Protein AF-A0A3C0YRA6-F1 (afdb_monomer_lite)

pLDDT: mean 81.74, std 11.4, range [48.12, 94.0]

Secondary structure (DSSP, 8-state):
-HHHHHHHHHHHHHHHSS--GGGS-HHHHHHHHHHHHHHHHHHHHHHHHHHHHHHH-GGGGGGGHHHHHHHHHHHHTHHHHHTSPP---HHHHHHHHHHHHHHHHIIIII--HHHHHHTHHHHHHHHHHHHHHHHHHHHHHHHHHHGGGGSPPPHHHHHHHHHHHHHHHHHHHHHHHTTSTTEEEEEETTEEEEEETTEEEEEEEEHHHH--THHHHHHHHHHHHHHHHHS---HHHHHHHHHHHHHHHHHHHHHHHHHHHHHHHH-

Foldseek 3Di:
DVVVVVVVVVVVVVLVVPQDPVVDDPVLVVLLVVLVVVLCVLLVVLVCVLVVCLVPPVLQVCLVVQLVLLVVLLVVCSSVVVPDDFDFDVVLVVQLVVLSVVLVCCVPPVVPSQVNNVSSLSNVLSSQCRSGNPSSCVSNVLSSVSSVLSRDDDPVVLCVVVQVLLLVLQVLLQVVQVVDPQWHWDRDRNWIFIGGNNRTDPPTRRCVVQPSLSSQLSSLLSVLSSVLPVDDDPPVVSVVSNVVSNVVSSVVRSVSSNVVVVVVVVD

Radius of gyration: 24.41 Å; chains: 1; bounding box: 49×55×73 Å

Sequence (267 aa):
MQEVENKYVETKSLSEQGLSWGMVSIHTYIKIAVIAAAVFLVFQREIYIVVSKWINDSSWSHGFIIPLFSLYFINQKKREILTTEFKASYLGFAALVFCIVAYSLTLFVYRFGYFQNVMIIPAIGAMVLFLGGWKLVKYAWLPVVYLIFSIPLPAKFYNDLTIPLRAHDAQIAAFLLNMVKGLEANASGVVIDIVYNGVKLEPGLDVAEACSGMRLLMAFLALGVAMAYLHYRPWWQRLILLGSTIPIAILCNVIRVVVTAFIYVLW

Structure (mmCIF, N/CA/C/O backbone):
data_AF-A0A3C0YRA6-F1
#
_entry.id   AF-A0A3C0YRA6-F1
#
loop_
_atom_site.group_PDB
_atom_site.id
_atom_site.type_symbol
_atom_site.label_atom_id
_atom_site.label_alt_id
_atom_site.label_comp_id
_atom_site.label_asym_id
_atom_site.label_entity_id
_atom_site.label_seq_id
_atom_site.pdbx_PDB_ins_code
_atom_site.Cartn_x
_atom_site.Cartn_y
_atom_site.Cartn_z
_atom_site.occupancy
_atom_site.B_iso_or_equiv
_atom_site.auth_seq_id
_atom_site.auth_comp_id
_atom_site.auth_asym_id
_atom_site.auth_atom_id
_atom_site.pdbx_PDB_model_num
ATOM 1 N N . MET A 1 1 ? 16.593 -32.860 32.338 1.00 55.84 1 MET A N 1
ATOM 2 C CA . MET A 1 1 ? 16.632 -31.745 31.360 1.00 55.84 1 MET A CA 1
ATOM 3 C C . MET A 1 1 ? 15.594 -31.961 30.254 1.00 55.84 1 MET A C 1
ATOM 5 O O . MET A 1 1 ? 14.733 -31.107 30.114 1.00 55.84 1 MET A O 1
ATOM 9 N N . GLN A 1 2 ? 15.558 -33.135 29.604 1.00 54.94 2 GLN A N 1
ATOM 10 C CA . GLN A 1 2 ? 14.499 -33.523 28.649 1.00 54.94 2 GLN A CA 1
ATOM 11 C C . GLN A 1 2 ? 13.066 -33.503 29.216 1.00 54.94 2 GLN A C 1
ATOM 13 O O . GLN A 1 2 ? 12.158 -33.077 28.519 1.00 54.94 2 GLN A O 1
ATOM 18 N N . GLU A 1 3 ? 12.840 -33.890 30.478 1.00 49.31 3 GLU A N 1
ATOM 19 C CA . GLU A 1 3 ? 11.496 -33.812 31.090 1.00 49.31 3 GLU A CA 1
ATOM 20 C C . GLU A 1 3 ? 10.992 -32.377 31.281 1.00 49.31 3 GLU A C 1
ATOM 22 O O . GLU A 1 3 ? 9.799 -32.123 31.156 1.00 49.31 3 GLU A O 1
ATOM 27 N N . VAL A 1 4 ? 11.888 -31.425 31.562 1.00 57.59 4 VAL A N 1
ATOM 28 C CA . VAL A 1 4 ? 11.521 -30.009 31.710 1.00 57.59 4 VAL A CA 1
ATOM 29 C C . VAL A 1 4 ? 11.187 -29.432 30.338 1.00 57.59 4 VAL A C 1
ATOM 31 O O . VAL A 1 4 ? 10.169 -28.770 30.183 1.00 57.59 4 VAL A O 1
ATOM 34 N N . GLU A 1 5 ? 11.988 -29.753 29.325 1.00 57.78 5 GLU A N 1
ATOM 35 C CA . GLU A 1 5 ? 11.755 -29.332 27.945 1.00 57.78 5 GLU A CA 1
ATOM 36 C C . GLU A 1 5 ? 10.457 -29.922 27.369 1.00 57.78 5 GLU A C 1
ATOM 38 O O . GLU A 1 5 ? 9.659 -29.177 26.804 1.00 57.78 5 GLU A O 1
ATOM 43 N N . ASN A 1 6 ? 10.159 -31.201 27.633 1.00 51.81 6 ASN A N 1
ATOM 44 C CA . ASN A 1 6 ? 8.874 -31.810 27.276 1.00 51.81 6 ASN A CA 1
ATOM 45 C C . ASN A 1 6 ? 7.701 -31.119 27.974 1.00 51.81 6 ASN A C 1
ATOM 47 O O . ASN A 1 6 ? 6.722 -30.793 27.315 1.00 51.81 6 ASN A O 1
ATOM 51 N N . LYS A 1 7 ? 7.810 -30.805 29.272 1.00 50.31 7 LYS A N 1
ATOM 52 C CA . LYS A 1 7 ? 6.739 -30.116 30.009 1.00 50.31 7 LYS A CA 1
ATOM 53 C C . LYS A 1 7 ? 6.486 -28.701 29.479 1.00 50.31 7 LYS A C 1
ATOM 55 O O . LYS A 1 7 ? 5.334 -28.275 29.426 1.00 50.31 7 LYS A O 1
ATOM 60 N N . TYR A 1 8 ? 7.540 -27.989 29.065 1.00 52.06 8 TYR A N 1
ATOM 61 C CA . TYR A 1 8 ? 7.457 -26.667 28.428 1.00 52.06 8 TYR A CA 1
ATOM 62 C C . TYR A 1 8 ? 6.849 -26.730 27.018 1.00 52.06 8 TYR A C 1
ATOM 64 O O . TYR A 1 8 ? 6.024 -25.884 26.669 1.00 52.06 8 TYR A O 1
ATOM 72 N N . VAL A 1 9 ? 7.222 -27.723 26.206 1.00 56.38 9 VAL A N 1
ATOM 73 C CA . VAL A 1 9 ? 6.639 -27.951 24.871 1.00 56.38 9 VAL A CA 1
ATOM 74 C C . VAL A 1 9 ? 5.168 -28.373 24.986 1.00 56.38 9 VAL A C 1
ATOM 76 O O . VAL A 1 9 ? 4.323 -27.861 24.253 1.00 56.38 9 VAL A O 1
ATOM 79 N N . GLU A 1 10 ? 4.834 -29.210 25.966 1.00 48.25 10 GLU A N 1
ATOM 80 C CA . GLU A 1 10 ? 3.481 -29.702 26.231 1.00 48.25 10 GLU A CA 1
ATOM 81 C C . GLU A 1 10 ? 2.551 -28.586 26.744 1.00 48.25 10 GLU A C 1
ATOM 83 O O . GLU A 1 10 ? 1.474 -28.390 26.181 1.00 48.25 10 GLU A O 1
ATOM 88 N N . THR A 1 11 ? 2.989 -27.738 27.690 1.00 52.69 11 THR A N 1
ATOM 89 C CA . THR A 1 11 ? 2.209 -26.544 28.103 1.00 52.69 11 THR A CA 1
ATOM 90 C C . THR A 1 11 ? 2.042 -25.525 26.979 1.00 52.69 11 THR A C 1
ATOM 92 O O . THR A 1 11 ? 0.987 -24.896 26.869 1.00 52.69 11 THR A O 1
ATOM 95 N N . LYS A 1 12 ? 3.049 -25.360 26.115 1.00 52.44 12 LYS A N 1
ATOM 96 C CA . LYS A 1 12 ? 2.945 -24.476 24.950 1.00 52.44 12 LYS A CA 1
ATOM 97 C C . LYS A 1 12 ? 1.932 -25.019 23.937 1.00 52.44 12 LYS A C 1
ATOM 99 O O . LYS A 1 12 ? 1.076 -24.250 23.497 1.00 52.44 12 LYS A O 1
ATOM 104 N N . SER A 1 13 ? 1.954 -26.327 23.670 1.00 48.12 13 SER A N 1
ATOM 105 C CA . SER A 1 13 ? 1.021 -27.009 22.761 1.00 48.12 13 SER A CA 1
ATOM 106 C C . SER A 1 13 ? -0.434 -26.984 23.257 1.00 48.12 13 SER A C 1
ATOM 108 O O . SER A 1 13 ? -1.335 -26.664 22.483 1.00 48.12 13 SER A O 1
ATOM 110 N N . LEU A 1 14 ? -0.668 -27.183 24.560 1.00 49.22 14 LEU A N 1
ATOM 111 C CA . LEU A 1 14 ? -1.999 -27.103 25.176 1.00 49.22 14 LEU A CA 1
ATOM 112 C C . LEU A 1 14 ? -2.543 -25.659 25.217 1.00 49.22 14 LEU A C 1
ATOM 114 O O . LEU A 1 14 ? -3.750 -25.451 25.126 1.00 49.22 14 LEU A O 1
ATOM 118 N N . SER A 1 15 ? -1.669 -24.644 25.293 1.00 52.47 15 SER A N 1
ATOM 119 C CA . SER A 1 15 ? -2.071 -23.224 25.249 1.00 52.47 15 SER A CA 1
ATOM 120 C C . SER A 1 15 ? -2.389 -22.703 23.839 1.00 52.47 15 SER A C 1
ATOM 122 O O . SER A 1 15 ? -3.175 -21.766 23.692 1.00 52.47 15 SER A O 1
ATOM 124 N N . GLU A 1 16 ? -1.796 -23.295 22.798 1.00 53.19 16 GLU A N 1
ATOM 125 C CA . GLU A 1 16 ? -2.032 -22.909 21.399 1.00 53.19 16 GLU A CA 1
ATOM 126 C C . GLU A 1 16 ? -3.286 -23.572 20.809 1.00 53.19 16 GLU A C 1
ATOM 128 O O . GLU A 1 16 ? -3.948 -22.974 19.961 1.00 53.19 16 GLU A O 1
ATOM 133 N N . GLN A 1 17 ? -3.676 -24.750 21.307 1.00 52.47 17 GLN A N 1
ATOM 134 C CA . GLN A 1 17 ? -4.851 -25.490 20.826 1.00 52.47 17 GLN A CA 1
ATOM 135 C C . GLN A 1 17 ? -6.205 -24.905 21.277 1.00 52.47 17 GLN A C 1
ATOM 137 O O . GLN A 1 17 ? -7.227 -25.204 20.664 1.00 52.47 17 GLN A O 1
ATOM 142 N N . GLY A 1 18 ? -6.235 -24.034 22.294 1.00 60.16 18 GLY A N 1
ATOM 143 C CA . GLY A 1 18 ? -7.480 -23.450 22.817 1.00 60.16 18 GLY A CA 1
ATOM 144 C C . GLY A 1 18 ? -7.855 -22.077 22.251 1.00 60.16 18 GLY A C 1
ATOM 145 O O . GLY A 1 18 ? -9.025 -21.701 22.276 1.00 60.16 18 GLY A O 1
ATOM 146 N N . LEU A 1 19 ? -6.899 -21.300 21.726 1.00 69.38 19 LEU A N 1
ATOM 147 C CA . LEU A 1 19 ? -7.183 -19.934 21.288 1.00 69.38 19 LEU A CA 1
ATOM 148 C C . LEU A 1 19 ? -7.707 -19.908 19.851 1.00 69.38 19 LEU A C 1
ATOM 150 O O . LEU A 1 19 ? -6.931 -19.881 18.901 1.00 69.38 19 LEU A O 1
ATOM 154 N N . SER A 1 20 ? -9.027 -19.867 19.670 1.00 78.88 20 SER A N 1
ATOM 155 C CA . SER A 1 20 ? -9.683 -19.651 18.372 1.00 78.88 20 SER A CA 1
ATOM 156 C C . SER A 1 20 ? -10.347 -18.276 18.292 1.00 78.88 20 SER A C 1
ATOM 158 O O . SER A 1 20 ? -10.820 -17.756 19.299 1.00 78.88 20 SER A O 1
ATOM 160 N N . TRP A 1 21 ? -10.432 -17.697 17.085 1.00 80.56 21 TRP A N 1
ATOM 161 C CA . TRP A 1 21 ? -11.253 -16.498 16.863 1.00 80.56 21 TRP A CA 1
ATOM 162 C C . TRP A 1 21 ? -12.715 -16.756 17.261 1.00 80.56 21 TRP A C 1
ATOM 164 O O . TRP A 1 21 ? -13.367 -15.854 17.766 1.00 80.56 21 TRP A O 1
ATOM 174 N N . GLY A 1 22 ? -13.181 -18.010 17.182 1.00 75.44 22 GLY A N 1
ATOM 175 C CA . GLY A 1 22 ? -14.521 -18.415 17.620 1.00 75.44 22 GLY A CA 1
ATOM 176 C C . GLY A 1 22 ? -14.831 -18.220 19.112 1.00 75.44 22 GLY A C 1
ATOM 177 O O . GLY A 1 22 ? -15.984 -18.359 19.496 1.00 75.44 22 GLY A O 1
ATOM 178 N N . MET A 1 23 ? -13.849 -17.874 19.954 1.00 78.31 23 MET A N 1
ATOM 179 C CA . MET A 1 23 ? -14.100 -17.514 21.359 1.00 78.31 23 MET A CA 1
ATOM 180 C C . MET A 1 23 ? -14.563 -16.063 21.542 1.00 78.31 23 MET A C 1
ATOM 182 O O . MET A 1 23 ? -14.980 -15.674 22.631 1.00 78.31 23 MET A O 1
ATOM 186 N N . VAL A 1 24 ? -14.472 -15.238 20.496 1.00 82.56 24 VAL A N 1
ATOM 187 C CA . VAL A 1 24 ? -14.953 -13.857 20.540 1.00 82.56 24 VAL A CA 1
ATOM 188 C C . VAL A 1 24 ? -16.482 -13.856 20.605 1.00 82.56 24 VAL A C 1
ATOM 190 O O . VAL A 1 24 ? -17.153 -14.549 19.846 1.00 82.56 24 VAL A O 1
ATOM 193 N N . SER A 1 25 ? -17.046 -13.050 21.510 1.00 84.19 25 SER A N 1
ATOM 194 C CA . SER A 1 25 ? -18.499 -12.935 21.679 1.00 84.19 25 SER A CA 1
ATOM 195 C C . SER A 1 25 ? -19.204 -12.543 20.375 1.00 84.19 25 SER A C 1
ATOM 197 O O . SER A 1 25 ? -18.746 -11.652 19.651 1.00 84.19 25 SER A O 1
ATOM 199 N N . ILE A 1 26 ? -20.377 -13.135 20.128 1.00 88.31 26 ILE A N 1
ATOM 200 C CA . ILE A 1 26 ? -21.249 -12.816 18.986 1.00 88.31 26 ILE A CA 1
ATOM 201 C C . ILE A 1 26 ? -21.532 -11.307 18.885 1.00 88.31 26 ILE A C 1
ATOM 203 O O . ILE A 1 26 ? -21.530 -10.738 17.796 1.00 88.31 26 ILE A O 1
ATOM 207 N N . HIS A 1 27 ? -21.682 -10.617 20.021 1.00 87.00 27 HIS A N 1
ATOM 208 C CA . HIS A 1 27 ? -21.925 -9.175 20.054 1.00 87.00 27 HIS A CA 1
ATOM 209 C C . HIS A 1 27 ? -20.741 -8.370 19.516 1.00 87.00 27 HIS A C 1
ATOM 211 O O . HIS A 1 27 ? -20.935 -7.330 18.888 1.00 87.00 27 HIS A O 1
ATOM 217 N N . THR A 1 28 ? -19.513 -8.836 19.744 1.00 86.69 28 THR A N 1
ATOM 218 C CA . THR A 1 28 ? -18.307 -8.194 19.213 1.00 86.69 28 THR A CA 1
ATOM 219 C C . THR A 1 28 ? -18.239 -8.365 17.701 1.00 86.69 28 THR A C 1
ATOM 221 O O . THR A 1 28 ? -17.969 -7.392 17.003 1.00 86.69 28 THR A O 1
ATOM 224 N N . TYR A 1 29 ? -18.576 -9.548 17.180 1.00 88.19 29 TYR A N 1
ATOM 225 C CA . TYR A 1 29 ? -18.679 -9.769 15.736 1.00 88.19 29 TYR A CA 1
ATOM 226 C C . TYR A 1 29 ? -19.724 -8.873 15.078 1.00 88.19 29 TYR A C 1
ATOM 228 O O . TYR A 1 29 ? -19.425 -8.243 14.067 1.00 88.19 29 TYR A O 1
ATOM 236 N N . ILE A 1 30 ? -20.911 -8.751 15.678 1.00 91.00 30 ILE A N 1
ATOM 237 C CA . ILE A 1 30 ? -21.967 -7.862 15.176 1.00 91.00 30 ILE A CA 1
ATOM 238 C C . ILE A 1 30 ? -21.480 -6.408 15.165 1.00 91.00 30 ILE A C 1
ATOM 240 O O . ILE A 1 30 ? -21.630 -5.725 14.156 1.00 91.00 30 ILE A O 1
ATOM 244 N N . LYS A 1 31 ? -20.840 -5.932 16.244 1.00 89.38 31 LYS A N 1
ATOM 245 C CA . LYS A 1 31 ? -20.275 -4.571 16.298 1.00 89.38 31 LYS A CA 1
ATOM 246 C C . LYS A 1 31 ? -19.243 -4.338 15.196 1.00 89.38 31 LYS A C 1
ATOM 248 O O . LYS A 1 31 ? -19.325 -3.330 14.500 1.00 89.38 31 LYS A O 1
ATOM 253 N N . ILE A 1 32 ? -18.301 -5.268 15.020 1.00 90.94 32 ILE A N 1
ATOM 254 C CA . ILE A 1 32 ? -17.285 -5.193 13.962 1.00 90.94 32 ILE A CA 1
ATOM 255 C C . ILE A 1 32 ? -17.956 -5.154 12.588 1.00 90.94 32 ILE A C 1
ATOM 257 O O . ILE A 1 32 ? -17.626 -4.283 11.793 1.00 90.94 32 ILE A O 1
ATOM 261 N N . ALA A 1 33 ? -18.919 -6.041 12.326 1.00 92.62 33 ALA A N 1
ATOM 262 C CA . ALA A 1 33 ? -19.623 -6.112 11.051 1.00 92.62 33 ALA A CA 1
ATOM 263 C C . ALA A 1 33 ? -20.391 -4.820 10.742 1.00 92.62 33 ALA A C 1
ATOM 265 O O . ALA A 1 33 ? -20.290 -4.306 9.633 1.00 92.62 33 ALA A O 1
ATOM 266 N N . VAL A 1 34 ? -21.101 -4.253 11.723 1.00 93.56 34 VAL A N 1
ATOM 267 C CA . VAL A 1 34 ? -21.852 -2.998 11.557 1.00 93.56 34 VAL A CA 1
ATOM 268 C C . VAL A 1 34 ? -20.915 -1.827 11.266 1.00 93.56 34 VAL A C 1
ATOM 270 O O . VAL A 1 34 ? -21.166 -1.061 10.338 1.00 93.56 34 VAL A O 1
ATOM 273 N N . ILE A 1 35 ? -19.819 -1.687 12.018 1.00 91.19 35 ILE A N 1
ATOM 274 C CA . ILE A 1 35 ? -18.873 -0.581 11.810 1.00 91.19 35 ILE A CA 1
ATOM 275 C C . ILE A 1 35 ? -18.127 -0.756 10.484 1.00 91.19 35 ILE A C 1
ATOM 277 O O . ILE A 1 35 ? -17.989 0.207 9.733 1.00 91.19 35 ILE A O 1
ATOM 281 N N . ALA A 1 36 ? -17.694 -1.975 10.158 1.00 92.75 36 ALA A N 1
ATOM 282 C CA . ALA A 1 36 ? -17.049 -2.276 8.885 1.00 92.75 36 ALA A CA 1
ATOM 283 C C . ALA A 1 36 ? -17.990 -2.011 7.702 1.00 92.75 36 ALA A C 1
ATOM 285 O O . ALA A 1 36 ? -17.563 -1.411 6.721 1.00 92.75 36 ALA A O 1
ATOM 286 N N . ALA A 1 37 ? -19.271 -2.382 7.809 1.00 93.62 37 ALA A N 1
ATOM 287 C CA . ALA A 1 37 ? -20.281 -2.074 6.801 1.00 93.62 37 ALA A CA 1
ATOM 288 C C . ALA A 1 37 ? -20.498 -0.561 6.661 1.00 93.62 37 ALA A C 1
ATOM 290 O O . ALA A 1 37 ? -20.552 -0.057 5.544 1.00 93.62 37 ALA A O 1
ATOM 291 N N . ALA A 1 38 ? -20.556 0.186 7.768 1.00 91.81 38 ALA A N 1
ATOM 292 C CA . ALA A 1 38 ? -20.676 1.642 7.728 1.00 91.81 38 ALA A CA 1
ATOM 293 C C . ALA A 1 38 ? -19.470 2.300 7.032 1.00 91.81 38 ALA A C 1
ATOM 295 O O . ALA A 1 38 ? -19.651 3.137 6.149 1.00 91.81 38 ALA A O 1
ATOM 296 N N . VAL A 1 39 ? -18.244 1.885 7.372 1.00 91.44 39 VAL A N 1
ATOM 297 C CA . VAL A 1 39 ? -17.020 2.349 6.695 1.00 91.44 39 VAL A CA 1
ATOM 298 C C . VAL A 1 39 ? -17.055 1.967 5.213 1.00 91.44 39 VAL A C 1
ATOM 300 O O . VAL A 1 39 ? -16.800 2.813 4.361 1.00 91.44 39 VAL A O 1
ATOM 303 N N . PHE A 1 40 ? -17.433 0.731 4.883 1.00 92.88 40 PHE A N 1
ATOM 304 C CA . PHE A 1 40 ? -17.553 0.277 3.500 1.00 92.88 40 PHE A CA 1
ATOM 305 C C . PHE A 1 40 ? -18.544 1.131 2.703 1.00 92.88 40 PHE A C 1
ATOM 307 O O . PHE A 1 40 ? -18.208 1.570 1.612 1.00 92.88 40 PHE A O 1
ATOM 314 N N . LEU A 1 41 ? -19.722 1.440 3.250 1.00 93.06 41 LEU A N 1
ATOM 315 C CA . LEU A 1 41 ? -20.728 2.264 2.573 1.00 93.06 41 LEU A CA 1
ATOM 316 C C . LEU A 1 41 ? -20.243 3.696 2.308 1.00 93.06 41 LEU A C 1
ATOM 318 O O . LEU A 1 41 ? -20.530 4.246 1.244 1.00 93.06 41 LEU A O 1
ATOM 322 N N . VAL A 1 42 ? -19.488 4.291 3.238 1.00 90.75 42 VAL A N 1
ATOM 323 C CA . VAL A 1 42 ? -18.910 5.635 3.060 1.00 90.75 42 VAL A CA 1
ATOM 324 C C . VAL A 1 42 ? -17.817 5.632 1.987 1.00 90.75 42 VAL A C 1
ATOM 326 O O . VAL A 1 42 ? -17.773 6.528 1.142 1.00 90.75 42 VAL A O 1
ATOM 329 N N . PHE A 1 43 ? -16.952 4.617 1.996 1.00 91.00 43 PHE A N 1
ATOM 330 C CA . PHE A 1 43 ? -15.782 4.530 1.120 1.00 91.00 43 PHE A CA 1
ATOM 331 C C . PHE A 1 43 ? -15.985 3.635 -0.113 1.00 91.00 43 PHE A C 1
ATOM 333 O O . PHE A 1 43 ? -15.027 3.384 -0.841 1.00 91.00 43 PHE A O 1
ATOM 340 N N . GLN A 1 44 ? -17.210 3.181 -0.400 1.00 92.38 44 GLN A N 1
ATOM 341 C CA . GLN A 1 44 ? -17.503 2.219 -1.476 1.00 92.38 44 GLN A CA 1
ATOM 342 C C . GLN A 1 44 ? -16.977 2.675 -2.841 1.00 92.38 44 GLN A C 1
ATOM 344 O O . GLN A 1 44 ? -16.457 1.873 -3.613 1.00 92.38 44 GLN A O 1
ATOM 349 N N . ARG A 1 45 ? -17.063 3.982 -3.118 1.00 89.94 45 ARG A N 1
ATOM 350 C CA . ARG A 1 45 ? -16.582 4.594 -4.358 1.00 89.94 45 ARG A CA 1
ATOM 351 C C . ARG A 1 45 ? -15.068 4.474 -4.487 1.00 89.94 45 ARG A C 1
ATOM 353 O O . ARG A 1 45 ? -14.577 4.076 -5.536 1.00 89.94 45 ARG A O 1
ATOM 360 N N . GLU A 1 46 ? -14.341 4.795 -3.425 1.00 90.12 46 GLU A N 1
ATOM 361 C CA . GLU A 1 46 ? -12.879 4.742 -3.413 1.00 90.12 46 GLU A CA 1
ATOM 362 C C . GLU A 1 46 ? -12.392 3.290 -3.451 1.00 90.12 46 GLU A C 1
ATOM 364 O O . GLU A 1 46 ? -11.498 2.962 -4.225 1.00 90.12 46 GLU A O 1
ATOM 369 N N . ILE A 1 47 ? -13.051 2.385 -2.719 1.00 91.56 47 ILE A N 1
ATOM 370 C CA . ILE A 1 47 ? -12.787 0.942 -2.806 1.00 91.56 47 ILE A CA 1
ATOM 371 C C . ILE A 1 47 ? -12.990 0.455 -4.246 1.00 91.56 47 ILE A C 1
ATOM 373 O O . ILE A 1 47 ? -12.124 -0.235 -4.776 1.00 91.56 47 ILE A O 1
ATOM 377 N N . TYR A 1 48 ? -14.081 0.851 -4.908 1.00 92.31 48 TYR A N 1
ATOM 378 C CA . TYR A 1 48 ? -14.322 0.507 -6.309 1.00 92.31 48 TYR A CA 1
ATOM 379 C C . TYR A 1 48 ? -13.232 1.055 -7.239 1.00 92.31 48 TYR A C 1
ATOM 381 O O . TYR A 1 48 ? -12.756 0.327 -8.103 1.00 92.31 48 TYR A O 1
ATOM 389 N N . ILE A 1 49 ? -12.790 2.304 -7.056 1.00 90.00 49 ILE A N 1
ATOM 390 C CA . ILE A 1 49 ? -11.709 2.905 -7.857 1.00 90.00 49 ILE A CA 1
ATOM 391 C C . ILE A 1 49 ? -10.396 2.137 -7.667 1.00 90.00 49 ILE A C 1
ATOM 393 O O . ILE A 1 49 ? -9.715 1.821 -8.645 1.00 90.00 49 ILE A O 1
ATOM 397 N N . VAL A 1 50 ? -10.043 1.826 -6.420 1.00 90.94 50 VAL A N 1
ATOM 398 C CA . VAL A 1 50 ? -8.819 1.096 -6.076 1.00 90.94 50 VAL A CA 1
ATOM 399 C C . VAL A 1 50 ? -8.859 -0.326 -6.645 1.00 90.94 50 VAL A C 1
ATOM 401 O O . VAL A 1 50 ? -7.931 -0.724 -7.346 1.00 90.94 50 VAL A O 1
ATOM 404 N N . VAL A 1 51 ? -9.953 -1.061 -6.435 1.00 92.12 51 VAL A N 1
ATOM 405 C CA . VAL A 1 51 ? -10.125 -2.430 -6.952 1.00 92.12 51 VAL A CA 1
ATOM 406 C C . VAL A 1 51 ? -10.182 -2.446 -8.479 1.00 92.12 51 VAL A C 1
ATOM 408 O O . VAL A 1 51 ? -9.539 -3.283 -9.105 1.00 92.12 51 VAL A O 1
ATOM 411 N N . SER A 1 52 ? -10.884 -1.496 -9.100 1.00 90.88 52 SER A N 1
ATOM 412 C CA . SER A 1 52 ? -10.921 -1.352 -10.558 1.00 90.88 52 SER A CA 1
ATOM 413 C C . SER A 1 52 ? -9.521 -1.135 -11.130 1.00 90.88 52 SER A C 1
ATOM 415 O O . SER A 1 52 ? -9.174 -1.737 -12.143 1.00 90.88 52 SER A O 1
ATOM 417 N N . LYS A 1 53 ? -8.667 -0.356 -10.453 1.00 88.25 53 LYS A N 1
ATOM 418 C CA . LYS A 1 53 ? -7.258 -0.229 -10.841 1.00 88.25 53 LYS A CA 1
ATOM 419 C C . LYS A 1 53 ? -6.484 -1.532 -10.683 1.00 88.25 53 LYS A C 1
ATOM 421 O O . LYS A 1 53 ? -5.691 -1.845 -11.557 1.00 88.25 53 LYS A O 1
ATOM 426 N N . TRP A 1 54 ? -6.713 -2.309 -9.628 1.00 89.88 54 TRP A N 1
ATOM 427 C CA . TRP A 1 54 ? -6.037 -3.603 -9.470 1.00 89.88 54 TRP A CA 1
ATOM 428 C C . TRP A 1 54 ? -6.398 -4.608 -10.573 1.00 89.88 54 TRP A C 1
ATOM 430 O O . TRP A 1 54 ? -5.565 -5.444 -10.928 1.00 89.88 54 TRP A O 1
ATOM 440 N N . ILE A 1 55 ? -7.627 -4.530 -11.097 1.00 89.75 55 ILE A N 1
ATOM 441 C CA . ILE A 1 55 ? -8.135 -5.398 -12.169 1.00 89.75 55 ILE A CA 1
ATOM 442 C C . ILE A 1 55 ? -7.641 -4.930 -13.539 1.00 89.75 55 ILE A C 1
ATOM 444 O O . ILE A 1 55 ? -7.156 -5.738 -14.324 1.00 89.75 55 ILE A O 1
ATOM 448 N N . ASN A 1 56 ? -7.780 -3.636 -13.831 1.00 86.81 56 ASN A N 1
ATOM 449 C CA . ASN A 1 56 ? -7.563 -3.101 -15.175 1.00 86.81 56 ASN A CA 1
ATOM 450 C C . ASN A 1 56 ? -6.112 -2.669 -15.432 1.00 86.81 56 ASN A C 1
ATOM 452 O O . ASN A 1 56 ? -5.680 -2.649 -16.580 1.00 86.81 56 ASN A O 1
ATOM 456 N N . ASP A 1 57 ? -5.354 -2.320 -14.389 1.00 82.25 57 ASP A N 1
ATOM 457 C CA . ASP A 1 57 ? -3.951 -1.928 -14.505 1.00 82.25 57 ASP A CA 1
ATOM 458 C C . ASP A 1 57 ? -3.052 -3.013 -13.916 1.00 82.25 57 ASP A C 1
ATOM 460 O O . ASP A 1 57 ? -2.948 -3.213 -12.700 1.00 82.25 57 ASP A O 1
ATOM 464 N N . SER A 1 58 ? -2.342 -3.686 -14.815 1.00 77.31 58 SER A N 1
ATOM 465 C CA . SER A 1 58 ? -1.412 -4.747 -14.461 1.00 77.31 58 SER A CA 1
ATOM 466 C C . SER A 1 58 ? -0.317 -4.265 -13.488 1.00 77.31 58 SER A C 1
ATOM 468 O O . SER A 1 58 ? 0.176 -5.038 -12.668 1.00 77.31 58 SER A O 1
ATOM 470 N N . SER A 1 59 ? 0.047 -2.978 -13.492 1.00 76.62 59 SER A N 1
ATOM 471 C CA . SER A 1 59 ? 1.042 -2.391 -12.578 1.00 76.62 59 SER A CA 1
ATOM 472 C C . SER A 1 59 ? 0.623 -2.496 -11.105 1.00 76.62 59 SER A C 1
ATOM 474 O O . SER A 1 59 ? 1.476 -2.617 -10.221 1.00 76.62 59 SER A O 1
ATOM 476 N N . TRP A 1 60 ? -0.687 -2.507 -10.836 1.00 81.12 60 TRP A N 1
ATOM 477 C CA . TRP A 1 60 ? -1.271 -2.462 -9.491 1.00 81.12 60 TRP A CA 1
ATOM 478 C C . TRP A 1 60 ? -1.910 -3.777 -9.033 1.00 81.12 60 TRP A C 1
ATOM 480 O O . TRP A 1 60 ? -2.435 -3.836 -7.924 1.00 81.12 60 TRP A O 1
ATOM 490 N N . SER A 1 61 ? -1.813 -4.862 -9.807 1.00 84.81 61 SER A N 1
ATOM 491 C CA . SER A 1 61 ? -2.4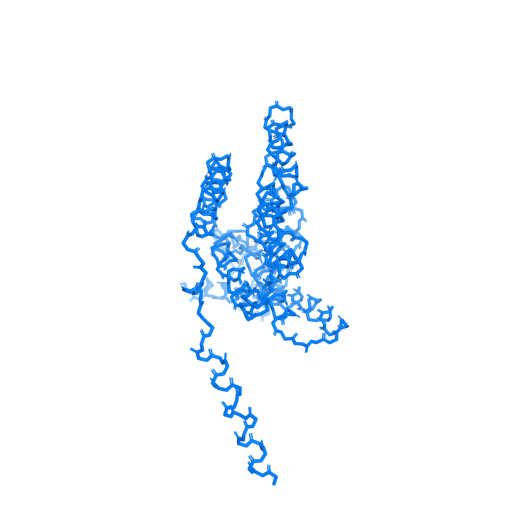38 -6.151 -9.455 1.00 84.81 61 SER A CA 1
ATOM 492 C C . SER A 1 61 ? -1.940 -6.759 -8.134 1.00 84.81 61 SER A C 1
ATOM 494 O O . SER A 1 61 ? -2.657 -7.521 -7.492 1.00 84.81 61 SER A O 1
ATOM 496 N N . HIS A 1 62 ? -0.738 -6.389 -7.675 1.00 84.88 62 HIS A N 1
ATOM 497 C CA . HIS A 1 62 ? -0.219 -6.785 -6.359 1.00 84.88 62 HIS A CA 1
ATOM 498 C C . HIS A 1 62 ? -1.069 -6.250 -5.189 1.00 84.88 62 HIS A C 1
ATOM 500 O O . HIS A 1 62 ? -1.018 -6.806 -4.091 1.00 84.88 62 HIS A O 1
ATOM 506 N N . GLY A 1 63 ? -1.881 -5.211 -5.419 1.00 88.50 63 GLY A N 1
ATOM 507 C CA . GLY A 1 63 ? -2.757 -4.605 -4.421 1.00 88.50 63 GLY A CA 1
ATOM 508 C C . GLY A 1 63 ? -3.749 -5.584 -3.789 1.00 88.50 63 GLY A C 1
ATOM 509 O O . GLY A 1 63 ? -4.028 -5.450 -2.604 1.00 88.50 63 GLY A O 1
ATOM 510 N N . PHE A 1 64 ? -4.182 -6.633 -4.505 1.00 90.25 64 PHE A N 1
ATOM 511 C CA . PHE A 1 64 ? -5.060 -7.681 -3.958 1.00 90.25 64 PHE A CA 1
ATOM 512 C C . PHE A 1 64 ? -4.432 -8.474 -2.806 1.00 90.25 64 PHE A C 1
ATOM 514 O O . PHE A 1 64 ? -5.125 -8.924 -1.894 1.00 90.25 64 PHE A O 1
ATOM 521 N N . ILE A 1 65 ? -3.113 -8.651 -2.843 1.00 90.38 65 ILE A N 1
ATOM 522 C CA . ILE A 1 65 ? -2.374 -9.470 -1.881 1.00 90.38 65 ILE A CA 1
ATOM 523 C C . ILE A 1 65 ? -2.146 -8.702 -0.567 1.00 90.38 65 ILE A C 1
ATOM 525 O O . ILE A 1 65 ? -2.102 -9.297 0.510 1.00 90.38 65 ILE A O 1
ATOM 529 N N . ILE A 1 66 ? -2.063 -7.371 -0.621 1.00 92.88 66 ILE A N 1
ATOM 530 C CA . ILE A 1 66 ? -1.726 -6.521 0.529 1.00 92.88 66 ILE A CA 1
ATOM 531 C C . ILE A 1 66 ? -2.769 -6.597 1.668 1.00 92.88 66 ILE A C 1
ATOM 533 O O . ILE A 1 66 ? -2.359 -6.822 2.813 1.00 92.88 66 ILE A O 1
ATOM 537 N N . PRO A 1 67 ? -4.095 -6.487 1.428 1.00 92.25 67 PRO A N 1
ATOM 538 C CA . PRO A 1 67 ? -5.102 -6.695 2.471 1.00 92.25 67 PRO A CA 1
ATOM 539 C C . PRO A 1 67 ? -5.051 -8.092 3.096 1.00 92.25 67 PRO A C 1
ATOM 541 O O . PRO A 1 67 ? -5.245 -8.227 4.304 1.00 92.25 67 PRO A O 1
ATOM 544 N N . LEU A 1 68 ? -4.735 -9.127 2.309 1.00 92.81 68 LEU A N 1
ATOM 545 C CA . LEU A 1 68 ? -4.600 -10.497 2.813 1.00 92.81 68 LEU A CA 1
ATOM 546 C C . LEU A 1 68 ? -3.414 -10.619 3.778 1.00 92.81 68 LEU A C 1
ATOM 548 O O . LEU A 1 68 ? -3.559 -11.191 4.859 1.00 92.81 68 LEU A O 1
ATOM 552 N N . PHE A 1 69 ? -2.269 -10.016 3.446 1.00 92.06 69 PHE A N 1
ATOM 553 C CA . PHE A 1 69 ? -1.128 -9.939 4.364 1.00 92.06 69 PHE A CA 1
ATOM 554 C C . PHE A 1 69 ? -1.433 -9.111 5.615 1.00 92.06 69 PHE A C 1
ATOM 556 O O . PHE A 1 69 ? -1.027 -9.495 6.709 1.00 92.06 69 PHE A O 1
ATOM 563 N N . SER A 1 70 ? -2.185 -8.015 5.487 1.00 93.62 70 SER A N 1
ATOM 564 C CA . SER A 1 70 ? -2.630 -7.218 6.637 1.00 93.62 70 SER A CA 1
ATOM 565 C C . SER A 1 70 ? -3.473 -8.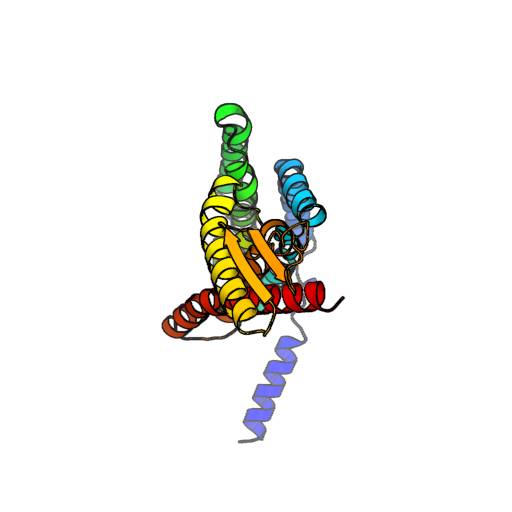057 7.610 1.00 93.62 70 SER A C 1
ATOM 567 O O . SER A 1 70 ? -3.188 -8.099 8.810 1.00 93.62 70 SER A O 1
ATOM 569 N N . LEU A 1 71 ? -4.441 -8.823 7.094 1.00 92.56 71 LEU A N 1
ATOM 570 C CA . LEU A 1 71 ? -5.232 -9.765 7.895 1.00 92.56 71 LEU A CA 1
ATOM 571 C C . LEU A 1 71 ? -4.361 -10.865 8.514 1.00 92.56 71 LEU A C 1
ATOM 573 O O . LEU A 1 71 ? -4.525 -11.198 9.689 1.00 92.56 71 LEU A O 1
ATOM 577 N N . TYR A 1 72 ? -3.397 -11.393 7.758 1.00 92.44 72 TYR A N 1
ATOM 578 C CA . TYR A 1 72 ? -2.438 -12.372 8.263 1.00 92.44 72 TYR A CA 1
ATOM 579 C C . TYR A 1 72 ? -1.591 -11.816 9.419 1.00 92.44 72 TYR A C 1
ATOM 581 O O . TYR A 1 72 ? -1.404 -12.503 10.423 1.00 92.44 72 TYR A O 1
ATOM 589 N N . PHE A 1 73 ? -1.134 -10.563 9.343 1.00 91.19 73 PHE A N 1
ATOM 590 C CA . PHE A 1 73 ? -0.388 -9.920 10.430 1.00 91.19 73 PHE A CA 1
ATOM 591 C C . PHE A 1 73 ? -1.228 -9.755 11.697 1.00 91.19 73 PHE A C 1
ATOM 593 O O . PHE A 1 73 ? -0.730 -10.006 12.795 1.00 91.19 73 PHE A O 1
ATOM 600 N N . ILE A 1 74 ? -2.509 -9.399 11.558 1.00 91.38 74 ILE A N 1
ATOM 601 C CA . ILE A 1 74 ? -3.445 -9.364 12.691 1.00 91.38 74 ILE A CA 1
ATOM 602 C C . ILE A 1 74 ? -3.616 -10.771 13.279 1.00 91.38 74 ILE A C 1
ATOM 604 O O . ILE A 1 74 ? -3.576 -10.938 14.498 1.00 91.38 74 ILE A O 1
ATOM 608 N N . ASN A 1 75 ? -3.740 -11.795 12.431 1.00 90.62 75 ASN A N 1
ATOM 609 C CA . ASN A 1 75 ? -3.843 -13.188 12.866 1.00 90.62 75 ASN A CA 1
ATOM 610 C C . ASN A 1 75 ? -2.579 -13.683 13.589 1.00 90.62 75 ASN A C 1
ATOM 612 O O . ASN A 1 75 ? -2.679 -14.464 14.530 1.00 90.62 75 ASN A O 1
ATOM 616 N N . GLN A 1 76 ? -1.396 -13.188 13.224 1.00 88.06 76 GLN A N 1
ATOM 617 C CA . GLN A 1 76 ? -0.145 -13.500 13.925 1.00 88.06 76 GLN A CA 1
ATOM 618 C C . GLN A 1 76 ? -0.132 -12.963 15.366 1.00 88.06 76 GLN A C 1
ATOM 620 O O . GLN A 1 76 ? 0.472 -13.567 16.247 1.00 88.06 76 GLN A O 1
ATOM 625 N N . LYS A 1 77 ? -0.852 -11.862 15.620 1.00 87.31 77 LYS A N 1
ATOM 626 C CA . LYS A 1 77 ? -1.048 -11.256 16.949 1.00 87.31 77 LYS A CA 1
ATOM 627 C C . LYS A 1 77 ? -2.316 -11.712 17.661 1.00 87.31 77 LYS A C 1
ATOM 629 O O . LYS A 1 77 ? -2.708 -11.134 18.674 1.00 87.31 77 LYS A O 1
ATOM 634 N N . LYS A 1 78 ? -2.961 -12.767 17.159 1.00 87.25 78 LYS A N 1
ATOM 635 C CA . LYS A 1 78 ? -4.206 -13.313 17.708 1.00 87.25 78 LYS A CA 1
ATOM 636 C C . LYS A 1 78 ? -4.096 -13.647 19.192 1.00 87.25 78 LYS A C 1
ATOM 638 O O . LYS A 1 78 ? -5.039 -13.375 19.925 1.00 87.25 78 LYS A O 1
ATOM 643 N N . ARG A 1 79 ? -2.974 -14.220 19.642 1.00 83.69 79 ARG A N 1
ATOM 644 C CA . ARG A 1 79 ? -2.799 -14.588 21.053 1.00 83.69 79 ARG A CA 1
ATOM 645 C C . ARG A 1 79 ? -2.871 -13.358 21.943 1.00 83.69 79 ARG A C 1
ATOM 647 O O . ARG A 1 79 ? -3.706 -13.306 22.835 1.00 83.69 79 ARG A O 1
ATOM 654 N N . GLU A 1 80 ? -2.045 -12.361 21.654 1.00 86.25 80 GLU A N 1
ATOM 655 C CA . GLU A 1 80 ? -1.991 -11.118 22.417 1.00 86.25 80 GLU A CA 1
ATOM 656 C C . GLU A 1 80 ? -3.317 -10.353 22.356 1.00 86.25 80 GLU A C 1
ATOM 658 O O . GLU A 1 80 ? -3.721 -9.744 23.347 1.00 86.25 80 GLU A O 1
ATOM 663 N N . ILE A 1 81 ? -4.010 -10.407 21.214 1.00 87.06 81 ILE A N 1
ATOM 664 C CA . ILE A 1 81 ? -5.318 -9.776 21.032 1.00 87.06 81 ILE A CA 1
ATOM 665 C C . ILE A 1 81 ? -6.373 -10.477 21.894 1.00 87.06 81 ILE A C 1
ATOM 667 O O . ILE A 1 81 ? -7.020 -9.826 22.705 1.00 87.06 81 ILE A O 1
ATOM 671 N N . LEU A 1 82 ? -6.527 -11.796 21.785 1.00 85.19 82 LEU A N 1
ATOM 672 C CA . LEU A 1 82 ? -7.579 -12.532 22.495 1.00 85.19 82 LEU A CA 1
ATOM 673 C C . LEU A 1 82 ? -7.377 -12.577 24.018 1.00 85.19 82 LEU A C 1
ATOM 675 O O . LEU A 1 82 ? -8.356 -12.703 24.746 1.00 85.19 82 LEU A O 1
ATOM 679 N N . THR A 1 83 ? -6.141 -12.452 24.517 1.00 83.12 83 THR A N 1
ATOM 680 C CA . THR A 1 83 ? -5.865 -12.402 25.966 1.00 83.12 83 THR A CA 1
ATOM 681 C C . THR A 1 83 ? -5.967 -11.001 26.567 1.00 83.12 83 THR A C 1
ATOM 683 O O . THR A 1 83 ? -5.857 -10.848 27.781 1.00 83.12 83 THR A O 1
ATOM 686 N N . THR A 1 84 ? -6.108 -9.958 25.744 1.00 83.31 84 THR A N 1
ATOM 687 C CA . THR A 1 84 ? -6.160 -8.573 26.221 1.00 83.31 84 THR A CA 1
ATOM 688 C C . THR A 1 84 ? -7.604 -8.110 26.353 1.00 83.31 84 THR A C 1
ATOM 690 O O . THR A 1 84 ? -8.371 -8.141 25.396 1.00 83.31 84 THR A O 1
ATOM 693 N N . GLU A 1 85 ? -7.960 -7.567 27.516 1.00 80.94 85 GLU A N 1
ATOM 694 C CA . GLU A 1 85 ? -9.220 -6.843 27.652 1.00 80.94 85 GLU A CA 1
ATOM 695 C C . GLU A 1 85 ? -9.168 -5.510 26.902 1.00 80.94 85 GLU A C 1
ATOM 697 O O . GLU A 1 85 ? -8.365 -4.609 27.203 1.00 80.94 85 GLU A O 1
ATOM 702 N N . PHE A 1 86 ? -10.066 -5.384 25.932 1.00 83.00 86 PHE A N 1
ATOM 703 C CA . PHE A 1 86 ? -10.236 -4.188 25.131 1.00 83.00 86 PHE A CA 1
ATOM 704 C C . PHE A 1 86 ? -11.399 -3.345 25.641 1.00 83.00 86 PHE A C 1
ATOM 706 O O . PHE A 1 86 ? -12.481 -3.850 25.931 1.00 83.00 86 PHE A O 1
ATOM 713 N N . LYS A 1 87 ? -11.173 -2.032 25.717 1.00 82.75 87 LYS A N 1
ATOM 714 C CA . LYS A 1 87 ? -12.209 -1.046 26.026 1.00 82.75 87 LYS A CA 1
ATOM 715 C C . LYS A 1 87 ? -12.376 -0.132 24.824 1.00 82.75 87 LYS A C 1
ATOM 717 O O . LYS A 1 87 ? -11.383 0.373 24.295 1.00 82.75 87 LYS A O 1
ATOM 722 N N . ALA A 1 88 ? -13.625 0.069 24.415 1.00 84.50 88 ALA A N 1
ATOM 723 C CA . ALA A 1 88 ? -13.951 1.007 23.354 1.00 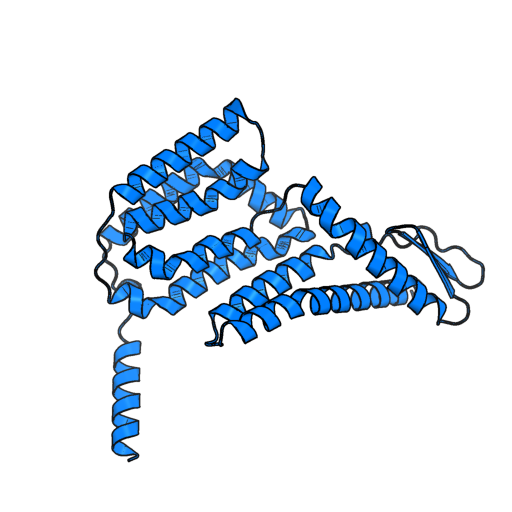84.50 88 ALA A CA 1
ATOM 724 C C . ALA A 1 88 ? -13.493 2.417 23.746 1.00 84.50 88 ALA A C 1
ATOM 726 O O . ALA A 1 88 ? -13.598 2.816 24.909 1.00 84.50 88 ALA A O 1
ATOM 727 N N . SER A 1 89 ? -12.973 3.167 22.777 1.00 89.00 89 SER A N 1
ATOM 728 C CA . SER A 1 89 ? -12.512 4.535 23.003 1.00 89.00 89 SER A CA 1
ATOM 729 C C . SER A 1 89 ? -13.401 5.522 22.261 1.00 89.00 89 SER A C 1
ATOM 731 O O . SER A 1 89 ? -13.482 5.477 21.035 1.00 89.00 89 SER A O 1
ATOM 733 N N . TYR A 1 90 ? -14.008 6.466 22.986 1.00 90.4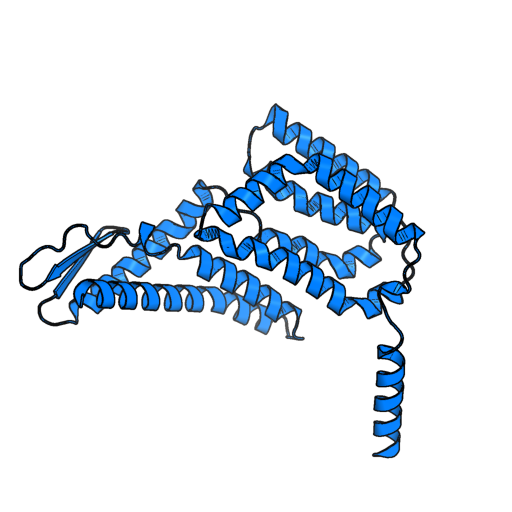4 90 TYR A N 1
ATOM 734 C CA . TYR A 1 90 ? -14.756 7.576 22.380 1.00 90.44 90 TYR A CA 1
ATOM 735 C C . TYR A 1 90 ? -13.881 8.435 21.453 1.00 90.44 90 TYR A C 1
ATOM 737 O O . TYR A 1 90 ? -14.384 8.991 20.480 1.00 90.44 90 TYR A O 1
ATOM 745 N N . LEU A 1 91 ? -12.562 8.470 21.684 1.00 91.31 91 LEU A N 1
ATOM 746 C CA . LEU A 1 91 ? -11.609 9.099 20.764 1.00 91.31 91 LEU A CA 1
ATOM 747 C C . LEU A 1 91 ? -11.594 8.412 19.395 1.00 91.31 91 LEU A C 1
ATOM 749 O O . LEU A 1 91 ? -11.454 9.090 18.385 1.00 91.31 91 LEU A O 1
ATOM 753 N N . GLY A 1 92 ? -11.778 7.090 19.344 1.00 89.25 92 GLY A N 1
ATOM 754 C CA . GLY A 1 92 ? -11.903 6.358 18.085 1.00 89.25 92 GLY A CA 1
ATOM 755 C C . GLY A 1 92 ? -13.151 6.759 17.305 1.00 89.25 92 GLY A C 1
ATOM 756 O O . GLY A 1 92 ? -13.078 6.948 16.095 1.00 89.25 92 GLY A O 1
ATOM 757 N N . PHE A 1 93 ? -14.272 6.978 17.998 1.00 90.50 93 PHE A N 1
ATOM 758 C CA . PHE A 1 93 ? -15.488 7.497 17.371 1.00 90.50 93 PHE A CA 1
ATOM 759 C C . PHE A 1 93 ? -15.283 8.917 16.830 1.00 90.50 93 PHE A C 1
ATOM 761 O O . PHE A 1 93 ? -15.573 9.173 15.664 1.00 90.50 93 PHE A O 1
ATOM 768 N N . ALA A 1 94 ? -14.717 9.821 17.637 1.00 92.94 94 ALA A N 1
ATOM 769 C CA . ALA A 1 94 ? -14.407 11.183 17.204 1.00 92.94 94 ALA A CA 1
ATOM 770 C C . ALA A 1 94 ? -13.446 11.201 16.000 1.00 92.94 94 ALA A C 1
ATOM 772 O O . ALA A 1 94 ? -13.671 11.938 15.042 1.00 92.94 94 ALA A O 1
ATOM 773 N N . ALA A 1 95 ? -12.419 10.344 16.006 1.00 92.94 95 ALA A N 1
ATOM 774 C CA . ALA A 1 95 ? -11.493 10.186 14.888 1.00 92.94 95 ALA A CA 1
ATOM 775 C C . ALA A 1 95 ? -12.187 9.651 13.625 1.00 92.94 95 ALA A C 1
ATOM 777 O O . ALA A 1 95 ? -11.881 10.101 12.522 1.00 92.94 95 ALA A O 1
ATOM 778 N N . LEU A 1 96 ? -13.139 8.725 13.768 1.00 92.19 96 LEU A N 1
ATOM 779 C CA . LEU A 1 96 ? -13.897 8.172 12.646 1.00 92.19 96 LEU A CA 1
ATOM 780 C C . LEU A 1 96 ? -14.823 9.229 12.031 1.00 92.19 96 LEU A C 1
ATOM 782 O O . LEU A 1 96 ? -14.817 9.406 10.815 1.00 92.19 96 LEU A O 1
ATOM 786 N N . VAL A 1 97 ? -15.536 9.999 12.860 1.00 92.75 97 VAL A N 1
ATOM 787 C CA . VAL A 1 97 ? -16.340 11.149 12.407 1.00 92.75 97 VAL A CA 1
ATOM 788 C C . VAL A 1 97 ? -15.457 12.181 11.707 1.00 92.75 97 VAL A C 1
ATOM 790 O O . VAL A 1 97 ? -15.795 12.637 10.616 1.00 92.75 97 VAL A O 1
ATOM 793 N N . PHE A 1 98 ? -14.292 12.499 12.275 1.00 93.56 98 PHE A N 1
ATOM 794 C CA . PHE A 1 98 ? -13.328 13.399 11.648 1.00 93.56 98 PHE A CA 1
ATOM 795 C C . PHE A 1 98 ? -12.877 12.894 10.270 1.00 93.56 98 PHE A C 1
ATOM 797 O O . PHE A 1 98 ? -12.855 13.675 9.323 1.00 93.56 98 PHE A O 1
ATOM 804 N N . CYS A 1 99 ? -12.584 11.596 10.120 1.00 91.88 99 CYS A N 1
ATOM 805 C CA . CYS A 1 99 ? -12.218 11.013 8.825 1.00 91.88 99 CYS A CA 1
ATOM 806 C C . CYS A 1 99 ? -13.341 11.161 7.789 1.00 91.88 99 CYS A C 1
ATOM 808 O O . CYS A 1 99 ? -13.061 11.495 6.640 1.00 91.88 99 CYS A O 1
ATOM 810 N N . ILE A 1 100 ? -14.602 10.964 8.186 1.00 90.12 100 ILE A N 1
ATOM 811 C CA . ILE A 1 100 ? -15.766 11.120 7.298 1.00 90.12 100 ILE A CA 1
ATOM 812 C C . ILE A 1 100 ? -15.945 12.586 6.875 1.00 90.12 100 ILE A C 1
ATOM 814 O O . ILE A 1 100 ? -16.179 12.870 5.697 1.00 90.12 100 ILE A O 1
ATOM 818 N N . VAL A 1 101 ? -15.803 13.529 7.810 1.00 90.44 101 VAL A N 1
ATOM 819 C CA . VAL A 1 101 ? -15.886 14.968 7.514 1.00 90.44 101 VAL A CA 1
ATOM 820 C C . VAL A 1 101 ? -14.735 15.395 6.602 1.00 90.44 101 VAL A C 1
ATOM 822 O O . VAL A 1 101 ? -14.971 16.040 5.583 1.00 90.44 101 VAL A O 1
ATOM 825 N N . ALA A 1 102 ? -13.501 14.987 6.903 1.00 88.50 102 ALA A N 1
ATOM 826 C CA . ALA A 1 102 ? -12.328 15.280 6.081 1.00 88.50 102 ALA A CA 1
ATOM 827 C C . ALA A 1 102 ? -12.439 14.681 4.667 1.00 88.50 102 ALA A C 1
ATOM 829 O O . ALA A 1 102 ? -12.087 15.335 3.681 1.00 88.50 102 ALA A O 1
ATOM 830 N N . TYR A 1 103 ? -12.977 13.464 4.550 1.00 88.88 103 TYR A N 1
ATOM 831 C CA . TYR A 1 103 ? -13.289 12.834 3.267 1.00 88.88 103 TYR A CA 1
ATOM 832 C C . TYR A 1 103 ? -14.342 13.634 2.484 1.00 88.88 103 TYR A C 1
ATOM 834 O O . TYR A 1 103 ? -14.155 13.936 1.307 1.00 88.88 103 TYR A O 1
ATOM 842 N N . SER A 1 104 ? -15.406 14.082 3.150 1.00 84.94 104 SER A N 1
ATOM 843 C CA . SER A 1 104 ? -16.437 14.919 2.522 1.00 84.94 104 SER A CA 1
ATOM 844 C C . SER A 1 104 ? -15.858 16.255 2.034 1.00 84.94 104 SER A C 1
ATOM 846 O O . SER A 1 104 ? -16.097 16.664 0.900 1.00 84.94 104 SER A O 1
ATOM 848 N N . LEU A 1 105 ? -15.016 16.912 2.837 1.00 85.25 105 LEU A N 1
ATOM 849 C CA . LEU A 1 105 ? -14.340 18.152 2.440 1.00 85.25 105 LEU A CA 1
ATOM 850 C C . LEU A 1 105 ? -13.419 17.947 1.229 1.00 85.25 105 LEU A C 1
ATOM 852 O O . LEU A 1 105 ? -13.405 18.767 0.312 1.00 85.25 105 LEU A O 1
ATOM 856 N N . THR A 1 106 ? -12.670 16.845 1.181 1.00 82.81 106 THR A N 1
ATOM 857 C CA . THR A 1 106 ? -11.812 16.532 0.025 1.00 82.81 106 THR A CA 1
ATOM 858 C C . THR A 1 106 ? -12.607 16.180 -1.230 1.00 82.81 106 THR A C 1
ATOM 860 O O . THR A 1 106 ? -12.149 16.490 -2.333 1.00 82.81 106 THR A O 1
ATOM 863 N N . LEU A 1 107 ? -13.797 15.588 -1.094 1.00 79.56 107 LEU A N 1
ATOM 864 C CA . LEU A 1 107 ? -14.721 15.352 -2.206 1.00 79.56 107 LEU A CA 1
ATOM 865 C C . LEU A 1 107 ? -15.276 16.653 -2.795 1.00 79.56 107 LEU A C 1
ATOM 867 O O . LEU A 1 107 ? -15.225 16.837 -4.012 1.00 79.56 107 LEU A O 1
ATOM 871 N N . PHE A 1 108 ? -15.785 17.554 -1.954 1.00 78.06 108 PHE A N 1
ATOM 872 C CA . PHE A 1 108 ? -16.532 18.725 -2.424 1.00 78.06 108 PHE A CA 1
ATOM 873 C C . PHE A 1 108 ? -15.661 19.956 -2.698 1.00 78.06 108 PHE A C 1
ATOM 875 O O . PHE A 1 108 ? -15.954 20.699 -3.633 1.00 78.06 108 PHE A O 1
ATOM 882 N N . VAL A 1 109 ? -14.591 20.168 -1.925 1.00 75.06 109 VAL A N 1
ATOM 883 C CA . VAL A 1 109 ? -13.800 21.411 -1.964 1.00 75.06 109 VAL A CA 1
ATOM 884 C C . VAL A 1 109 ? -12.547 21.252 -2.818 1.00 75.06 109 VAL A C 1
ATOM 886 O O . VAL A 1 109 ? -12.324 22.008 -3.757 1.00 75.06 109 VAL A O 1
ATOM 889 N N . TYR A 1 110 ? -11.722 20.256 -2.500 1.00 71.06 110 TYR A N 1
ATOM 890 C CA . TYR A 1 110 ? -10.354 20.188 -3.021 1.00 71.06 110 TYR A CA 1
ATOM 891 C C . TYR A 1 110 ? -10.210 19.369 -4.309 1.00 71.06 110 TYR A C 1
ATOM 893 O O . TYR A 1 110 ? -9.240 19.559 -5.036 1.00 71.06 110 TYR A O 1
ATOM 901 N N . ARG A 1 111 ? -11.136 18.437 -4.586 1.00 67.19 111 ARG A N 1
ATOM 902 C CA . ARG A 1 111 ? -11.136 17.536 -5.761 1.00 67.19 111 ARG A CA 1
ATOM 903 C C . ARG A 1 111 ? -9.811 16.795 -6.024 1.00 67.19 111 ARG A C 1
ATOM 905 O O . ARG A 1 111 ? -9.601 16.263 -7.112 1.00 67.19 111 ARG A O 1
ATOM 912 N N . PHE A 1 112 ? -8.931 16.685 -5.028 1.00 67.75 112 PHE A N 1
ATOM 913 C CA . PHE A 1 112 ? -7.725 15.868 -5.120 1.00 67.75 112 PHE A CA 1
ATOM 914 C C . PHE A 1 112 ? -8.069 14.393 -4.881 1.00 67.75 112 PHE A C 1
ATOM 916 O O . PHE A 1 112 ? -8.132 13.932 -3.742 1.00 67.75 112 PHE A O 1
ATOM 923 N N . GLY A 1 113 ? -8.244 13.636 -5.968 1.00 71.38 113 GLY A N 1
ATOM 924 C CA . GLY A 1 113 ? -8.644 12.223 -5.912 1.00 71.38 113 GLY A CA 1
ATOM 925 C C . GLY A 1 113 ? -7.688 11.303 -5.138 1.00 71.38 113 GLY A C 1
ATOM 926 O O . GLY A 1 113 ? -8.112 10.288 -4.601 1.00 71.38 113 GLY A O 1
ATOM 927 N N . TYR A 1 114 ? -6.400 11.636 -5.011 1.00 76.88 114 TYR A N 1
ATOM 928 C CA . TYR A 1 114 ? -5.469 10.786 -4.257 1.00 76.88 114 TYR A CA 1
ATOM 929 C C . TYR A 1 114 ? -5.715 10.805 -2.744 1.00 76.88 114 TYR A C 1
ATOM 931 O O . TYR A 1 114 ? -5.733 9.749 -2.116 1.00 76.88 114 TYR A O 1
ATOM 939 N N . PHE A 1 115 ? -5.954 11.983 -2.161 1.00 80.44 115 PHE A N 1
ATOM 940 C CA . PHE A 1 115 ? -6.233 12.093 -0.725 1.00 80.44 115 PHE A CA 1
ATOM 941 C C . PHE A 1 115 ? -7.512 11.343 -0.336 1.00 80.44 115 PHE A C 1
ATOM 943 O O . PHE A 1 115 ? -7.573 10.776 0.750 1.00 80.44 115 PHE A O 1
ATOM 950 N N . GLN A 1 116 ? -8.490 11.282 -1.246 1.00 82.69 116 GLN A N 1
ATOM 951 C CA . GLN A 1 116 ? -9.732 10.527 -1.065 1.00 82.69 116 GLN A CA 1
ATOM 952 C C . GLN A 1 116 ? -9.448 9.029 -0.887 1.00 82.69 116 GLN A C 1
ATOM 954 O O . GLN A 1 116 ? -9.889 8.434 0.095 1.00 82.69 116 GLN A O 1
ATOM 959 N N . ASN A 1 117 ? -8.621 8.452 -1.766 1.00 85.06 117 ASN A N 1
ATOM 960 C CA . ASN A 1 117 ? -8.236 7.042 -1.693 1.00 85.06 117 ASN A CA 1
ATOM 961 C C . ASN A 1 117 ? -7.459 6.722 -0.406 1.00 85.06 117 ASN A C 1
ATOM 963 O O . ASN A 1 117 ? -7.767 5.752 0.285 1.00 85.06 117 ASN A O 1
ATOM 967 N N . VAL A 1 118 ? -6.480 7.560 -0.041 1.00 88.44 118 VAL A N 1
ATOM 968 C CA . VAL A 1 118 ? -5.638 7.347 1.152 1.00 88.44 118 VAL A CA 1
ATOM 969 C C . VAL A 1 118 ? -6.449 7.390 2.451 1.00 88.44 118 VAL A C 1
ATOM 971 O O . VAL A 1 118 ? -6.086 6.708 3.410 1.00 88.44 118 VAL A O 1
ATOM 974 N N . MET A 1 119 ? -7.571 8.117 2.480 1.00 89.94 119 MET A N 1
ATOM 975 C CA . MET A 1 119 ? -8.410 8.296 3.672 1.00 89.94 119 MET A CA 1
ATOM 976 C C . MET A 1 119 ? -9.083 7.016 4.185 1.00 89.94 119 MET A C 1
ATOM 978 O O . MET A 1 119 ? -9.480 6.966 5.351 1.00 89.94 119 MET A O 1
ATOM 982 N N . ILE A 1 120 ? -9.126 5.951 3.377 1.00 91.38 120 ILE A N 1
ATOM 983 C CA . ILE A 1 120 ? -9.565 4.621 3.821 1.00 91.38 120 ILE A CA 1
ATOM 984 C C . ILE A 1 120 ? -8.679 4.111 4.974 1.00 91.38 120 ILE A C 1
ATOM 986 O O . ILE A 1 120 ? -9.177 3.528 5.934 1.00 91.38 120 ILE A O 1
ATOM 990 N N . ILE A 1 121 ? -7.367 4.363 4.926 1.00 93.12 121 ILE A N 1
ATOM 991 C CA . ILE A 1 121 ? -6.402 3.863 5.920 1.00 93.12 121 ILE A CA 1
ATOM 992 C C . ILE A 1 121 ? -6.636 4.464 7.314 1.00 93.12 121 ILE A C 1
ATOM 994 O O . ILE A 1 121 ? -6.823 3.691 8.260 1.00 93.12 121 ILE A O 1
ATOM 998 N N . PRO A 1 122 ? -6.656 5.802 7.499 1.00 93.31 122 PRO A N 1
ATOM 999 C CA . PRO A 1 122 ? -6.959 6.383 8.800 1.00 93.31 122 PRO A CA 1
ATOM 1000 C C . PRO A 1 122 ? -8.386 6.059 9.255 1.00 93.31 122 PRO A C 1
ATOM 1002 O O . PRO A 1 122 ? -8.586 5.905 10.456 1.00 93.31 122 PRO A O 1
ATOM 1005 N N . ALA A 1 123 ? -9.353 5.860 8.349 1.00 93.12 123 ALA A N 1
ATOM 1006 C CA . ALA A 1 123 ? -10.693 5.401 8.722 1.00 93.12 123 ALA A CA 1
ATOM 1007 C C . ALA A 1 123 ? -10.679 3.980 9.318 1.00 93.12 123 ALA A C 1
ATOM 1009 O O . ALA A 1 123 ? -11.290 3.745 10.363 1.00 93.12 123 ALA A O 1
ATOM 1010 N N . ILE A 1 124 ? -9.925 3.047 8.722 1.00 93.50 124 ILE A N 1
ATOM 1011 C CA . ILE A 1 124 ? -9.703 1.706 9.289 1.00 93.50 124 ILE A CA 1
ATOM 1012 C C . ILE A 1 124 ? -8.969 1.813 10.634 1.00 93.50 124 ILE A C 1
ATOM 1014 O O . ILE A 1 124 ? -9.359 1.162 11.602 1.00 93.50 124 ILE A O 1
ATOM 1018 N N . GLY A 1 125 ? -7.948 2.668 10.739 1.00 94.00 125 GLY A N 1
ATOM 1019 C CA . GLY A 1 125 ? -7.245 2.925 12.000 1.00 94.00 125 GLY A CA 1
ATOM 1020 C C . GLY A 1 125 ? -8.160 3.478 13.100 1.00 94.00 125 GLY A C 1
ATOM 1021 O O . GLY A 1 125 ? -8.100 3.024 14.244 1.00 94.00 125 GLY A O 1
ATOM 1022 N N . ALA A 1 126 ? -9.057 4.402 12.753 1.00 93.31 126 ALA A N 1
ATOM 1023 C CA . ALA A 1 126 ? -10.057 4.957 13.660 1.00 93.31 126 ALA A CA 1
ATOM 1024 C C . ALA A 1 126 ? -11.094 3.906 14.082 1.00 93.31 126 ALA A C 1
ATOM 1026 O O . ALA A 1 126 ? -11.442 3.835 15.259 1.00 93.31 126 ALA A O 1
ATOM 1027 N N . MET A 1 127 ? -11.525 3.033 13.164 1.00 93.25 127 MET A N 1
ATOM 1028 C CA . MET A 1 127 ? -12.376 1.878 13.475 1.00 93.25 127 MET A CA 1
ATOM 1029 C C . MET A 1 127 ? -11.698 0.945 14.489 1.00 93.25 127 MET A C 1
ATOM 1031 O O . MET A 1 127 ? -12.314 0.559 15.481 1.00 93.25 127 MET A O 1
ATOM 1035 N N . VAL A 1 128 ? -10.420 0.619 14.286 1.00 92.94 128 VAL A N 1
ATOM 1036 C CA . VAL A 1 128 ? -9.629 -0.195 15.223 1.00 92.94 128 VAL A CA 1
ATOM 1037 C C . VAL A 1 128 ? -9.526 0.485 16.596 1.00 92.94 128 VAL A C 1
ATOM 1039 O O . VAL A 1 128 ? -9.735 -0.161 17.626 1.00 92.94 128 VAL A O 1
ATOM 1042 N N . LEU A 1 129 ? -9.256 1.795 16.627 1.00 93.00 129 LEU A N 1
ATOM 1043 C CA . LEU A 1 129 ? -9.208 2.582 17.862 1.00 93.00 129 LEU A CA 1
ATOM 1044 C C . LEU A 1 129 ? -10.566 2.613 18.576 1.00 93.00 129 LEU A C 1
ATOM 1046 O O . LEU A 1 129 ? -10.621 2.542 19.804 1.00 93.00 129 LEU A O 1
ATOM 1050 N N . PHE A 1 130 ? -11.665 2.693 17.830 1.00 92.25 130 PHE A N 1
ATOM 1051 C CA . PHE A 1 130 ? -13.012 2.688 18.391 1.00 92.25 130 PHE A CA 1
ATOM 1052 C C . PHE A 1 130 ? -13.361 1.331 19.011 1.00 92.25 130 PHE A C 1
ATOM 1054 O O . PHE A 1 130 ? -13.882 1.289 20.125 1.00 92.25 130 PHE A O 1
ATOM 1061 N N . LEU A 1 131 ? -13.010 0.233 18.336 1.00 89.19 131 LEU A N 1
ATOM 1062 C CA . LEU A 1 131 ? -13.312 -1.132 18.772 1.00 89.19 131 LEU A CA 1
ATOM 1063 C C . LEU A 1 131 ? -12.536 -1.557 20.021 1.00 89.19 131 LEU A C 1
ATOM 1065 O O . LEU A 1 131 ? -13.124 -2.142 20.929 1.00 89.19 131 LEU A O 1
ATOM 1069 N N . GLY A 1 132 ? -11.228 -1.286 20.073 1.00 86.06 132 GLY A N 1
ATOM 1070 C CA . GLY A 1 132 ? -10.379 -1.811 21.149 1.00 86.06 132 GLY A CA 1
ATOM 1071 C C . GLY A 1 132 ? -9.388 -0.834 21.767 1.00 86.06 132 GLY A C 1
ATOM 1072 O O . GLY A 1 132 ? -8.508 -1.244 22.532 1.00 86.06 132 GLY A O 1
ATOM 1073 N N . GLY A 1 133 ? -9.522 0.455 21.463 1.00 91.44 133 GLY A N 1
ATOM 1074 C CA . GLY A 1 133 ? -8.690 1.503 22.035 1.00 91.44 133 GLY A CA 1
ATOM 1075 C C . GLY A 1 133 ? -7.226 1.417 21.605 1.00 91.44 133 GLY A C 1
ATOM 1076 O O . GLY A 1 133 ? -6.840 0.694 20.684 1.00 91.44 133 GLY A O 1
ATOM 1077 N N . TRP A 1 134 ? -6.378 2.160 22.316 1.00 90.56 134 TRP A N 1
ATOM 1078 C CA . TRP A 1 134 ? -4.942 2.249 22.034 1.00 90.56 134 TRP A CA 1
ATOM 1079 C C . TRP A 1 134 ? -4.210 0.906 22.138 1.00 90.56 134 TRP A C 1
ATOM 1081 O O . TRP A 1 134 ? -3.211 0.692 21.454 1.00 90.56 134 TRP A O 1
ATOM 1091 N N . LYS A 1 135 ? -4.724 -0.023 22.957 1.00 89.81 135 LYS A N 1
ATOM 1092 C CA . LYS A 1 135 ? -4.162 -1.374 23.074 1.00 89.81 135 LYS A CA 1
ATOM 1093 C C . LYS A 1 135 ? -4.306 -2.149 21.766 1.00 89.81 135 LYS A C 1
ATOM 1095 O O . LYS A 1 135 ? -3.336 -2.762 21.335 1.00 89.81 135 LYS A O 1
ATOM 1100 N N . LEU A 1 136 ? -5.473 -2.095 21.119 1.00 89.94 136 LEU A N 1
ATOM 1101 C CA . LEU A 1 136 ? -5.679 -2.776 19.840 1.00 89.94 136 LEU A CA 1
ATOM 1102 C C . LEU A 1 136 ? -4.885 -2.099 18.716 1.00 89.94 136 LEU A C 1
ATOM 1104 O O . LEU A 1 136 ? -4.244 -2.785 17.923 1.00 89.94 136 LEU A O 1
ATOM 1108 N N . VAL A 1 137 ? -4.830 -0.761 18.708 1.00 92.44 137 VAL A N 1
ATOM 1109 C CA . VAL A 1 137 ? -3.997 -0.001 17.758 1.00 92.44 137 VAL A CA 1
ATOM 1110 C C . VAL A 1 137 ? -2.524 -0.398 17.866 1.00 92.44 137 VAL A C 1
ATOM 1112 O O . VAL A 1 137 ? -1.875 -0.575 16.844 1.00 92.44 137 VAL A O 1
ATOM 1115 N N . LYS A 1 138 ? -1.986 -0.638 19.068 1.00 91.88 138 LYS A N 1
ATOM 1116 C CA . LYS A 1 138 ? -0.596 -1.103 19.236 1.00 91.88 138 LYS A CA 1
ATOM 1117 C C . LYS A 1 138 ? -0.301 -2.426 18.512 1.00 91.88 138 LYS A C 1
ATOM 1119 O O . LYS A 1 138 ? 0.833 -2.637 18.085 1.00 91.88 138 LYS A O 1
ATOM 1124 N N . TYR A 1 139 ? -1.286 -3.306 18.360 1.00 90.50 139 TYR A N 1
ATOM 1125 C CA . TYR A 1 139 ? -1.117 -4.555 17.611 1.00 90.50 139 TYR A CA 1
ATOM 1126 C C . TYR A 1 139 ? -1.432 -4.388 16.119 1.00 90.50 139 TYR A C 1
ATOM 1128 O O . TYR A 1 139 ? -0.798 -5.030 15.287 1.00 90.50 139 TYR A O 1
ATOM 1136 N N . ALA A 1 140 ? -2.364 -3.497 15.779 1.00 92.44 140 ALA A N 1
ATOM 1137 C CA . ALA A 1 140 ? -2.879 -3.328 14.424 1.00 92.44 140 ALA A CA 1
ATOM 1138 C C . ALA A 1 140 ? -2.265 -2.158 13.628 1.00 92.44 140 ALA A C 1
ATOM 1140 O O . ALA A 1 140 ? -2.509 -2.0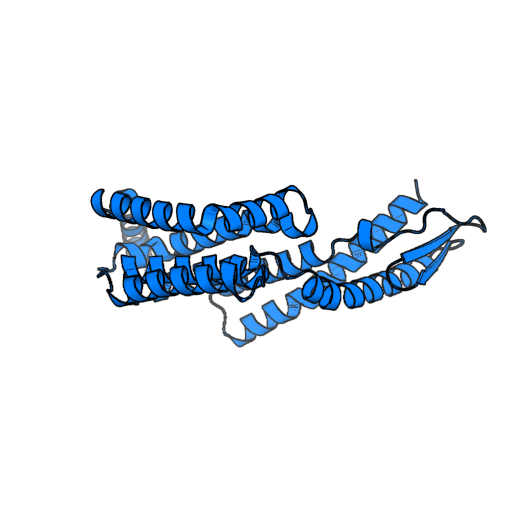75 12.429 1.00 92.44 140 ALA A O 1
ATOM 1141 N N . TRP A 1 141 ? -1.458 -1.275 14.231 1.00 93.38 141 TRP A N 1
ATOM 1142 C CA . TRP A 1 141 ? -0.939 -0.077 13.550 1.00 93.38 141 TRP A CA 1
ATOM 1143 C C . TRP A 1 141 ? -0.158 -0.429 12.286 1.00 93.38 141 TRP A C 1
ATOM 1145 O O . TRP A 1 141 ? -0.377 0.191 11.251 1.00 93.38 141 TRP A O 1
ATOM 1155 N N . LEU A 1 142 ? 0.711 -1.443 12.342 1.00 91.56 142 LEU A N 1
ATOM 1156 C CA . LEU A 1 142 ? 1.492 -1.840 11.181 1.00 91.56 142 LEU A CA 1
ATOM 1157 C C . LEU A 1 142 ? 0.619 -2.518 10.116 1.00 91.56 142 LEU A C 1
ATOM 1159 O O . LEU A 1 142 ? 0.694 -2.068 8.979 1.00 91.56 142 LEU A O 1
ATOM 1163 N N . PRO A 1 143 ? -0.236 -3.518 10.429 1.00 93.00 143 PRO A N 1
ATOM 1164 C CA . PRO A 1 143 ? -1.206 -4.041 9.464 1.00 93.00 143 PRO A CA 1
ATOM 1165 C C . PRO A 1 143 ? -2.034 -2.955 8.768 1.00 93.00 143 PRO A C 1
ATOM 1167 O O . PRO A 1 143 ? -2.241 -3.026 7.558 1.00 93.00 143 PRO A O 1
ATOM 1170 N N . VAL A 1 144 ? -2.482 -1.939 9.510 1.00 93.94 144 VAL A N 1
ATOM 1171 C CA . VAL A 1 144 ? -3.261 -0.823 8.960 1.00 93.94 144 VAL A CA 1
ATOM 1172 C C . VAL A 1 144 ? -2.399 0.049 8.050 1.00 93.94 144 VAL A C 1
ATOM 1174 O O . VAL A 1 144 ? -2.785 0.300 6.914 1.00 93.94 144 VAL A O 1
ATOM 1177 N N . VAL A 1 145 ? -1.210 0.465 8.496 1.00 93.62 145 VAL A N 1
ATOM 1178 C CA . VAL A 1 145 ? -0.282 1.269 7.678 1.00 93.62 145 VAL A CA 1
ATOM 1179 C C . VAL A 1 145 ? 0.168 0.506 6.433 1.00 93.62 145 VAL A C 1
ATOM 1181 O O . VAL A 1 145 ? 0.316 1.105 5.375 1.00 93.62 145 VAL A O 1
ATOM 1184 N N . TYR A 1 146 ? 0.320 -0.815 6.519 1.00 93.12 146 TYR A N 1
ATOM 1185 C CA . TYR A 1 146 ? 0.704 -1.678 5.403 1.00 93.12 146 TYR A CA 1
ATOM 1186 C C . TYR A 1 146 ? -0.276 -1.609 4.223 1.00 93.12 146 TYR A C 1
ATOM 1188 O O . TYR A 1 146 ? 0.133 -1.772 3.075 1.00 93.12 146 TYR A O 1
ATOM 1196 N N . LEU A 1 147 ? -1.549 -1.275 4.471 1.00 93.31 147 LEU A N 1
ATOM 1197 C CA . LEU A 1 147 ? -2.539 -1.064 3.412 1.00 93.31 147 LEU A CA 1
ATOM 1198 C C . LEU A 1 147 ? -2.166 0.085 2.464 1.00 93.31 147 LEU A C 1
ATOM 1200 O O . LEU A 1 147 ? -2.682 0.118 1.349 1.00 93.31 147 LEU A O 1
ATOM 1204 N N . ILE A 1 148 ? -1.238 0.976 2.836 1.00 92.00 148 ILE A N 1
ATOM 1205 C CA . ILE A 1 148 ? -0.736 2.032 1.944 1.00 92.00 148 ILE A CA 1
ATOM 1206 C C . ILE A 1 148 ? -0.131 1.475 0.658 1.00 92.00 148 ILE A C 1
ATOM 1208 O O . ILE A 1 148 ? -0.301 2.076 -0.397 1.00 92.00 148 ILE A O 1
ATOM 1212 N N . PHE A 1 149 ? 0.479 0.287 0.713 1.00 90.44 149 PHE A N 1
ATOM 1213 C CA . PHE A 1 149 ? 1.035 -0.377 -0.467 1.00 90.44 149 PHE A CA 1
ATOM 1214 C C . PHE A 1 149 ? -0.040 -0.879 -1.436 1.00 90.44 149 PHE A C 1
ATOM 1216 O O . PHE A 1 149 ? 0.266 -1.173 -2.584 1.00 90.44 149 PHE A O 1
ATOM 1223 N N . SER A 1 150 ? -1.297 -0.967 -0.996 1.00 91.44 150 SER A N 1
ATOM 1224 C CA . SER A 1 150 ? -2.421 -1.347 -1.854 1.00 91.44 150 SER A CA 1
ATOM 1225 C C . SER A 1 150 ? -3.011 -0.154 -2.616 1.00 91.44 150 SER A C 1
ATOM 1227 O O . SER A 1 150 ? -3.704 -0.339 -3.617 1.00 91.44 150 SER A O 1
ATOM 1229 N N . ILE A 1 151 ? -2.741 1.076 -2.166 1.00 90.19 151 ILE A N 1
ATOM 1230 C CA . ILE A 1 151 ? -3.360 2.276 -2.722 1.00 90.19 151 ILE A CA 1
ATOM 1231 C C . ILE A 1 151 ? -2.524 2.804 -3.894 1.00 90.19 151 ILE A C 1
ATOM 1233 O O . ILE A 1 151 ? -1.344 3.113 -3.720 1.00 90.19 151 ILE A O 1
ATOM 1237 N N . PRO A 1 152 ? -3.130 2.970 -5.083 1.00 84.69 152 PRO A N 1
ATOM 1238 C CA . PRO A 1 152 ? -2.431 3.472 -6.249 1.00 84.69 152 PRO A CA 1
ATOM 1239 C C . PRO A 1 152 ? -1.993 4.926 -6.068 1.00 84.69 152 PRO A C 1
ATOM 1241 O O . PRO A 1 152 ? -2.799 5.805 -5.754 1.00 84.69 152 PRO A O 1
ATOM 1244 N N . LEU A 1 153 ? -0.709 5.180 -6.326 1.00 81.75 153 LEU A N 1
ATOM 1245 C CA . LEU A 1 153 ? -0.104 6.512 -6.289 1.00 81.75 153 LEU A CA 1
ATOM 1246 C C . LEU A 1 153 ? -0.723 7.443 -7.354 1.00 81.75 153 LEU A C 1
ATOM 1248 O O . LEU A 1 153 ? -1.234 6.971 -8.378 1.00 81.75 153 LEU A O 1
ATOM 1252 N N . PRO A 1 154 ? -0.664 8.777 -7.164 1.00 82.44 154 PRO A N 1
ATOM 1253 C CA . PRO A 1 154 ? -1.066 9.725 -8.197 1.00 82.44 154 PRO A CA 1
ATOM 1254 C C . PRO A 1 154 ? -0.209 9.534 -9.447 1.00 82.44 154 PRO A C 1
ATOM 1256 O O . PRO A 1 154 ? 1.008 9.397 -9.332 1.00 82.44 154 PRO A O 1
ATOM 1259 N N . ALA A 1 155 ? -0.818 9.626 -10.632 1.00 78.06 155 ALA A N 1
ATOM 1260 C CA . ALA A 1 155 ? -0.123 9.422 -11.906 1.00 78.06 155 ALA A CA 1
ATOM 1261 C C . ALA A 1 155 ? 1.140 10.287 -12.050 1.00 78.06 155 ALA A C 1
ATOM 1263 O O . ALA A 1 155 ? 2.152 9.805 -12.540 1.00 78.06 155 ALA A O 1
ATOM 1264 N N . LYS A 1 156 ? 1.119 11.535 -11.558 1.00 80.75 156 LYS A N 1
ATOM 1265 C CA . LYS A 1 156 ? 2.295 12.415 -11.573 1.00 80.75 156 LYS A CA 1
ATOM 1266 C C . LYS A 1 156 ? 3.455 11.844 -10.753 1.00 80.75 156 LYS A C 1
ATOM 1268 O O . LYS A 1 156 ? 4.525 11.630 -11.297 1.00 80.75 156 LYS A O 1
ATOM 1273 N N . PHE A 1 157 ? 3.230 11.546 -9.473 1.00 80.75 157 PHE A N 1
ATOM 1274 C CA . PHE A 1 157 ? 4.262 10.962 -8.609 1.00 80.75 157 PHE A CA 1
ATOM 1275 C C . PHE A 1 157 ? 4.732 9.602 -9.123 1.00 80.75 157 PHE A C 1
ATOM 1277 O O . PHE A 1 157 ? 5.918 9.295 -9.075 1.00 80.75 157 PHE A O 1
ATOM 1284 N N . TYR A 1 158 ? 3.803 8.802 -9.642 1.00 79.12 158 TYR A N 1
ATOM 1285 C CA . TYR A 1 158 ? 4.120 7.541 -10.291 1.00 79.12 158 TYR A CA 1
ATOM 1286 C C . TYR A 1 158 ? 5.054 7.754 -11.493 1.00 79.12 158 TYR A C 1
ATOM 1288 O O . TYR A 1 158 ? 6.096 7.115 -11.583 1.00 79.12 158 TYR A O 1
ATOM 1296 N N . ASN A 1 159 ? 4.741 8.681 -12.395 1.00 79.12 159 ASN A N 1
ATOM 1297 C CA . ASN A 1 159 ? 5.565 8.962 -13.571 1.00 79.12 159 ASN A CA 1
ATOM 1298 C C . ASN A 1 159 ? 6.927 9.562 -13.196 1.00 79.12 159 ASN A C 1
ATOM 1300 O O . ASN A 1 159 ? 7.944 9.095 -13.702 1.00 79.12 159 ASN A O 1
ATOM 1304 N N . ASP A 1 160 ? 6.955 10.509 -12.258 1.00 83.06 160 ASP A N 1
ATOM 1305 C CA . ASP A 1 160 ? 8.179 11.166 -11.786 1.00 83.06 160 ASP A CA 1
ATOM 1306 C C . ASP A 1 160 ? 9.175 10.155 -11.183 1.00 83.06 160 ASP A C 1
ATOM 1308 O O . ASP A 1 160 ? 10.382 10.283 -11.377 1.00 83.06 160 ASP A O 1
ATOM 1312 N N . LEU A 1 161 ? 8.684 9.115 -10.493 1.00 77.94 161 LEU A N 1
ATOM 1313 C CA . LEU A 1 161 ? 9.526 8.039 -9.953 1.00 77.94 161 LEU A CA 1
ATOM 1314 C C . LEU A 1 161 ? 9.912 6.994 -11.008 1.00 77.94 161 LEU A C 1
ATOM 1316 O O . LEU A 1 161 ? 11.010 6.444 -10.963 1.00 77.94 161 LEU A O 1
ATOM 1320 N N . THR A 1 162 ? 9.020 6.689 -11.952 1.00 77.44 162 THR A N 1
ATOM 1321 C CA . THR A 1 162 ? 9.204 5.550 -12.866 1.00 77.44 162 THR A CA 1
ATOM 1322 C C . THR A 1 162 ? 9.947 5.858 -14.138 1.00 77.44 162 THR A C 1
ATOM 1324 O O . THR A 1 162 ? 10.644 4.984 -14.640 1.00 77.44 162 THR A O 1
ATOM 1327 N N . ILE A 1 163 ? 9.764 7.043 -14.709 1.00 81.62 163 ILE A N 1
ATOM 1328 C CA . ILE A 1 163 ? 10.450 7.437 -15.938 1.00 81.62 163 ILE A CA 1
ATOM 1329 C C . ILE A 1 163 ? 11.978 7.352 -15.780 1.00 81.62 163 ILE A C 1
ATOM 1331 O O . ILE A 1 163 ? 12.593 6.702 -16.624 1.00 81.62 163 ILE A O 1
ATOM 1335 N N . PRO A 1 164 ? 12.615 7.893 -14.717 1.00 82.75 164 PRO A N 1
ATOM 1336 C CA . PRO A 1 164 ? 14.071 7.823 -14.597 1.00 82.75 164 PRO A CA 1
ATOM 1337 C C . PRO A 1 164 ? 14.581 6.392 -14.397 1.00 82.75 164 PRO A C 1
ATOM 1339 O O . PRO A 1 164 ? 15.606 6.034 -14.975 1.00 82.75 164 PRO A O 1
ATOM 1342 N N . LEU A 1 165 ? 13.861 5.570 -13.623 1.00 78.50 165 LEU A N 1
ATOM 1343 C CA . LEU A 1 165 ? 14.203 4.159 -13.417 1.00 78.50 165 LEU A CA 1
ATOM 1344 C C . LEU A 1 165 ? 14.107 3.372 -14.728 1.00 78.50 165 LEU A C 1
ATOM 1346 O O . LEU A 1 165 ? 15.039 2.665 -15.089 1.00 78.50 165 LEU A O 1
ATOM 1350 N N . ARG A 1 166 ? 13.020 3.560 -15.485 1.00 79.38 166 ARG A N 1
ATOM 1351 C CA . ARG A 1 166 ? 12.823 2.906 -16.785 1.00 79.38 166 ARG A CA 1
ATOM 1352 C C . ARG A 1 166 ? 13.855 3.343 -17.822 1.00 79.38 166 ARG A C 1
ATOM 1354 O O . ARG A 1 166 ? 14.303 2.511 -18.597 1.00 79.38 166 ARG A O 1
ATOM 1361 N N . ALA A 1 167 ? 14.245 4.617 -17.825 1.00 82.38 167 ALA A N 1
ATOM 1362 C CA . ALA A 1 167 ? 15.288 5.109 -18.718 1.00 82.38 167 ALA A CA 1
ATOM 1363 C C . ALA A 1 167 ? 16.661 4.497 -18.390 1.00 82.38 167 ALA A C 1
ATOM 1365 O O . ALA A 1 167 ? 17.394 4.123 -19.301 1.00 82.38 167 ALA A O 1
ATOM 1366 N N . HIS A 1 168 ? 16.987 4.329 -17.103 1.00 83.69 168 HIS A N 1
ATOM 1367 C CA . HIS A 1 168 ? 18.194 3.601 -16.695 1.00 83.69 168 HIS A CA 1
ATOM 1368 C C . HIS A 1 168 ? 18.140 2.134 -17.132 1.00 83.69 168 HIS A C 1
ATOM 1370 O O . HIS A 1 168 ? 19.099 1.639 -17.721 1.00 83.69 168 HIS A O 1
ATOM 1376 N N . ASP A 1 169 ? 17.015 1.454 -16.899 1.00 80.19 169 ASP A N 1
ATOM 1377 C CA . ASP A 1 169 ? 16.837 0.060 -17.312 1.00 80.19 169 ASP A CA 1
ATOM 1378 C C . ASP A 1 169 ? 16.975 -0.092 -18.839 1.00 80.19 169 ASP A C 1
ATOM 1380 O O . ASP A 1 169 ? 17.633 -1.021 -19.307 1.00 80.19 169 ASP A O 1
ATOM 1384 N N . ALA A 1 170 ? 16.419 0.847 -19.616 1.00 82.44 170 ALA A N 1
ATOM 1385 C CA . ALA A 1 170 ? 16.521 0.869 -21.074 1.00 82.44 170 ALA A CA 1
ATOM 1386 C C . ALA A 1 170 ? 17.966 1.063 -21.558 1.00 82.44 170 ALA A C 1
ATOM 1388 O O . ALA A 1 170 ? 18.414 0.352 -22.456 1.00 82.44 170 ALA A O 1
ATOM 1389 N N . GLN A 1 171 ? 18.720 1.974 -20.935 1.00 85.00 171 GLN A N 1
ATOM 1390 C CA . GLN A 1 171 ? 20.137 2.192 -21.245 1.00 85.00 171 GLN A CA 1
ATOM 1391 C C . GLN A 1 171 ? 20.985 0.949 -20.960 1.00 85.00 171 GLN A C 1
ATOM 1393 O O . GLN A 1 171 ? 21.801 0.555 -21.794 1.00 85.00 171 GLN A O 1
ATOM 1398 N N . ILE A 1 172 ? 20.779 0.308 -19.805 1.00 83.50 172 ILE A N 1
ATOM 1399 C CA . ILE A 1 172 ? 21.507 -0.913 -19.437 1.00 83.50 172 ILE A CA 1
ATOM 1400 C C . ILE A 1 172 ? 21.141 -2.055 -20.391 1.00 83.50 172 ILE A C 1
ATOM 1402 O O . ILE A 1 172 ? 22.024 -2.777 -20.854 1.00 83.50 172 ILE A O 1
ATOM 1406 N N . ALA A 1 173 ? 19.859 -2.208 -20.726 1.00 81.44 173 ALA A N 1
ATOM 1407 C CA . ALA A 1 173 ? 19.412 -3.225 -21.669 1.00 81.44 173 ALA A CA 1
ATOM 1408 C C . ALA A 1 173 ? 20.003 -3.011 -23.070 1.00 81.44 173 ALA A C 1
ATOM 1410 O O . ALA A 1 173 ? 20.534 -3.958 -23.644 1.00 81.44 173 ALA A O 1
ATOM 1411 N N . ALA A 1 174 ? 19.992 -1.781 -23.594 1.00 83.81 174 ALA A N 1
ATOM 1412 C CA . ALA A 1 174 ? 20.613 -1.456 -24.877 1.00 83.81 174 ALA A CA 1
ATOM 1413 C C . ALA A 1 174 ? 22.124 -1.732 -24.871 1.00 83.81 174 ALA A C 1
ATOM 1415 O O . ALA A 1 174 ? 22.647 -2.331 -25.809 1.00 83.81 174 ALA A O 1
ATOM 1416 N N . PHE A 1 175 ? 22.827 -1.374 -23.790 1.00 86.00 175 PHE A N 1
ATOM 1417 C CA . PHE A 1 175 ? 24.247 -1.694 -23.632 1.00 86.00 175 PHE A CA 1
ATOM 1418 C C . PHE A 1 175 ? 24.512 -3.205 -23.706 1.00 86.00 175 PHE A C 1
ATOM 1420 O O . PHE A 1 175 ? 25.419 -3.634 -24.414 1.00 86.00 175 PHE A O 1
ATOM 1427 N N . LEU A 1 176 ? 23.701 -4.016 -23.020 1.00 84.00 176 LEU A N 1
ATOM 1428 C CA . LEU A 1 176 ? 23.835 -5.476 -23.033 1.00 84.00 176 LEU A CA 1
ATOM 1429 C C . LEU A 1 176 ? 23.483 -6.087 -24.397 1.00 84.00 176 LEU A C 1
ATOM 1431 O O . LEU A 1 176 ? 24.150 -7.020 -24.837 1.00 84.00 176 LEU A O 1
ATOM 1435 N N . LEU A 1 177 ? 22.472 -5.551 -25.082 1.00 81.31 177 LEU A N 1
ATOM 1436 C CA . LEU A 1 177 ? 22.073 -5.988 -26.421 1.00 81.31 177 LEU A CA 1
ATOM 1437 C C . LEU A 1 177 ? 23.159 -5.703 -27.470 1.00 81.31 177 LEU A C 1
ATOM 1439 O O . LEU A 1 177 ? 23.441 -6.572 -28.290 1.00 81.31 177 LEU A O 1
ATOM 1443 N N . ASN A 1 178 ? 23.843 -4.557 -27.381 1.00 84.06 178 ASN A N 1
ATOM 1444 C CA . ASN A 1 178 ? 24.981 -4.213 -28.248 1.00 84.06 178 ASN A CA 1
ATOM 1445 C C . ASN A 1 178 ? 26.192 -5.152 -28.094 1.00 84.06 178 ASN A C 1
ATOM 1447 O O . ASN A 1 178 ? 27.098 -5.133 -28.926 1.00 84.06 178 ASN A O 1
ATOM 1451 N N . MET A 1 179 ? 26.251 -5.976 -27.039 1.00 82.31 179 MET A N 1
ATOM 1452 C CA . MET A 1 179 ? 27.301 -6.997 -26.907 1.00 82.31 179 MET A CA 1
ATOM 1453 C C . MET A 1 179 ? 27.066 -8.205 -27.830 1.00 82.31 179 MET A C 1
ATOM 1455 O O . MET A 1 179 ? 27.974 -9.016 -28.032 1.00 82.31 179 MET A O 1
ATOM 1459 N N . VAL A 1 180 ? 25.864 -8.346 -28.396 1.00 79.88 180 VAL A N 1
ATOM 1460 C CA . VAL A 1 180 ? 25.512 -9.413 -29.335 1.00 79.88 180 VAL A CA 1
ATOM 1461 C C . VAL A 1 180 ? 25.941 -9.006 -30.744 1.00 79.88 180 VAL A C 1
ATOM 1463 O O . VAL A 1 180 ? 25.604 -7.933 -31.234 1.00 79.88 180 VAL A O 1
ATOM 1466 N N . LYS A 1 181 ? 26.687 -9.876 -31.435 1.00 74.94 181 LYS A N 1
ATOM 1467 C CA . LYS A 1 181 ? 27.147 -9.592 -32.803 1.00 74.94 181 LYS A CA 1
ATOM 1468 C C . LYS A 1 181 ? 25.961 -9.432 -33.764 1.00 74.94 181 LYS A C 1
ATOM 1470 O O . LYS A 1 181 ? 25.111 -10.315 -33.830 1.00 74.94 181 LYS A O 1
ATOM 1475 N N . GLY A 1 182 ? 25.971 -8.351 -34.548 1.00 70.94 182 GLY A N 1
ATOM 1476 C CA . GLY A 1 182 ? 24.954 -8.055 -35.569 1.00 70.94 182 GLY A CA 1
ATOM 1477 C C . GLY A 1 182 ? 23.726 -7.302 -35.050 1.00 70.94 182 GLY A C 1
ATOM 1478 O O . GLY A 1 182 ? 22.773 -7.122 -35.806 1.00 70.94 182 GLY A O 1
ATOM 1479 N N . LEU A 1 183 ? 23.744 -6.874 -33.785 1.00 77.38 183 LEU A N 1
ATOM 1480 C CA . LEU A 1 183 ? 22.622 -6.233 -33.113 1.00 77.38 183 LEU A CA 1
ATOM 1481 C C . LEU A 1 183 ? 23.054 -4.853 -32.603 1.00 77.38 183 LEU A C 1
ATOM 1483 O O . LEU A 1 183 ? 23.946 -4.747 -31.765 1.00 77.38 183 LEU A O 1
ATOM 1487 N N . GLU A 1 184 ? 22.430 -3.805 -33.130 1.00 80.88 184 GLU A N 1
ATOM 1488 C CA . GLU A 1 184 ? 22.628 -2.423 -32.694 1.00 80.88 184 GLU A CA 1
ATOM 1489 C C . GLU A 1 184 ? 21.357 -1.957 -31.982 1.00 80.88 184 GLU A C 1
ATOM 1491 O O . GLU A 1 184 ? 20.296 -1.829 -32.591 1.00 80.88 184 GLU A O 1
ATOM 1496 N N . ALA A 1 185 ? 21.452 -1.737 -30.675 1.00 80.56 185 ALA A N 1
ATOM 1497 C CA . ALA A 1 185 ? 20.365 -1.260 -29.835 1.00 80.56 185 ALA A CA 1
ATOM 1498 C C . ALA A 1 185 ? 20.679 0.150 -29.325 1.00 80.56 185 ALA A C 1
ATOM 1500 O O . ALA A 1 185 ? 21.696 0.367 -28.662 1.00 80.56 185 ALA A O 1
ATOM 1501 N N . ASN A 1 186 ? 19.794 1.111 -29.581 1.00 82.81 186 ASN A N 1
ATOM 1502 C CA . ASN A 1 186 ? 19.925 2.474 -29.074 1.00 82.81 186 ASN A CA 1
ATOM 1503 C C . ASN A 1 186 ? 18.748 2.822 -28.156 1.00 82.81 186 ASN A C 1
ATOM 1505 O O . ASN A 1 186 ? 17.590 2.686 -28.542 1.00 82.81 186 ASN A O 1
ATOM 1509 N N . ALA A 1 187 ? 19.038 3.274 -26.936 1.00 82.25 187 ALA A N 1
ATOM 1510 C CA . ALA A 1 187 ? 18.015 3.670 -25.973 1.00 82.25 187 ALA A CA 1
ATOM 1511 C C . ALA A 1 187 ? 17.729 5.176 -26.064 1.00 82.25 187 ALA A C 1
ATOM 1513 O O . ALA A 1 187 ? 18.557 6.003 -25.674 1.00 82.25 187 ALA A O 1
ATOM 1514 N N . SER A 1 188 ? 16.524 5.531 -26.508 1.00 81.50 188 SER A N 1
ATOM 1515 C CA . SER A 1 188 ? 16.020 6.907 -26.545 1.00 81.50 188 SER A CA 1
ATOM 1516 C C . SER A 1 188 ? 14.966 7.105 -25.452 1.00 81.50 188 SER A C 1
ATOM 1518 O O . SER A 1 188 ? 13.768 6.900 -25.650 1.00 81.50 188 SER A O 1
ATOM 1520 N N . GLY A 1 189 ? 15.407 7.485 -24.250 1.00 82.94 189 GLY A N 1
ATOM 1521 C CA . GLY A 1 189 ? 14.515 7.591 -23.096 1.00 82.94 189 GLY A CA 1
ATOM 1522 C C . GLY A 1 189 ? 14.075 6.208 -22.613 1.00 82.94 189 GLY A C 1
ATOM 1523 O O . GLY A 1 189 ? 14.879 5.477 -22.047 1.00 82.94 189 GLY A O 1
ATOM 1524 N N . VAL A 1 190 ? 12.799 5.871 -22.812 1.00 76.25 190 VAL A N 1
ATOM 1525 C CA . VAL A 1 190 ? 12.196 4.586 -22.397 1.00 76.25 190 VAL A CA 1
ATOM 1526 C C . VAL A 1 190 ? 12.024 3.623 -23.585 1.00 76.25 190 VAL A C 1
ATOM 1528 O O . VAL A 1 190 ? 11.696 2.460 -23.393 1.00 76.25 190 VAL A O 1
ATOM 1531 N N . VAL A 1 191 ? 12.290 4.065 -24.814 1.00 79.81 191 VAL A N 1
ATOM 1532 C CA . VAL A 1 191 ? 12.183 3.221 -26.011 1.00 79.81 191 VAL A CA 1
ATOM 1533 C C . VAL A 1 191 ? 13.566 2.712 -26.403 1.00 79.81 191 VAL A C 1
ATOM 1535 O O . VAL A 1 191 ? 14.537 3.473 -26.375 1.00 79.81 191 VAL A O 1
ATOM 1538 N N . ILE A 1 192 ? 13.659 1.429 -26.753 1.00 78.19 192 ILE A N 1
ATOM 1539 C CA . ILE A 1 192 ? 14.874 0.813 -27.293 1.00 78.19 192 ILE A CA 1
ATOM 1540 C C . ILE A 1 192 ? 14.645 0.529 -28.778 1.00 78.19 192 ILE A C 1
ATOM 1542 O O . ILE A 1 192 ? 13.862 -0.351 -29.138 1.00 78.19 192 ILE A O 1
ATOM 1546 N N . ASP A 1 193 ? 15.359 1.250 -29.634 1.00 80.62 193 ASP A N 1
ATOM 1547 C CA . ASP A 1 193 ? 15.378 1.001 -31.073 1.00 80.62 193 ASP A CA 1
ATOM 1548 C C . ASP A 1 193 ? 16.385 -0.112 -31.368 1.00 80.62 193 ASP A C 1
ATOM 1550 O O . ASP A 1 193 ? 17.554 0.007 -30.999 1.00 80.62 193 ASP A O 1
ATOM 1554 N N . ILE A 1 194 ? 15.943 -1.194 -32.016 1.00 76.62 194 ILE A N 1
ATOM 1555 C CA . ILE A 1 194 ? 16.776 -2.367 -32.311 1.00 76.62 194 ILE A CA 1
ATOM 1556 C C . ILE A 1 194 ? 16.948 -2.504 -33.827 1.00 76.62 194 ILE A C 1
ATOM 1558 O O . ILE A 1 194 ? 15.974 -2.586 -34.578 1.00 76.62 194 ILE A O 1
ATOM 1562 N N . VAL A 1 195 ? 18.198 -2.574 -34.277 1.00 75.19 195 VAL A N 1
ATOM 1563 C CA . VAL A 1 195 ? 18.585 -2.879 -35.656 1.00 75.19 195 VAL A CA 1
ATOM 1564 C C . VAL A 1 195 ? 19.317 -4.214 -35.658 1.00 75.19 195 VAL A C 1
ATOM 1566 O O . VAL A 1 195 ? 20.372 -4.351 -35.042 1.00 75.19 195 VAL A O 1
ATOM 1569 N N . TYR A 1 196 ? 18.764 -5.209 -36.348 1.00 72.31 196 TYR A N 1
ATOM 1570 C CA . TYR A 1 196 ? 19.371 -6.532 -36.478 1.00 72.31 196 TYR A CA 1
ATOM 1571 C C . TYR A 1 196 ? 19.798 -6.759 -37.928 1.00 72.31 196 TYR A C 1
ATOM 1573 O O . TYR A 1 196 ? 18.976 -6.684 -38.841 1.00 72.31 196 TYR A O 1
ATOM 1581 N N . ASN A 1 197 ? 21.091 -7.002 -38.159 1.00 66.12 197 ASN A N 1
ATOM 1582 C CA . ASN A 1 197 ? 21.675 -7.204 -39.494 1.00 66.12 197 ASN A CA 1
ATOM 1583 C C . ASN A 1 197 ? 21.291 -6.113 -40.522 1.00 66.12 197 ASN A C 1
ATOM 1585 O O . ASN A 1 197 ? 21.043 -6.403 -41.691 1.00 66.12 197 ASN A O 1
ATOM 1589 N N . GLY A 1 198 ? 21.226 -4.848 -40.089 1.00 65.06 198 GLY A N 1
ATOM 1590 C CA . GLY A 1 198 ? 20.889 -3.702 -40.945 1.00 65.06 198 GLY A CA 1
ATOM 1591 C C . GLY A 1 198 ? 19.391 -3.498 -41.211 1.00 65.06 198 GLY A C 1
ATOM 1592 O O . GLY A 1 198 ? 19.026 -2.532 -41.880 1.00 65.06 198 GLY A O 1
ATOM 1593 N N . V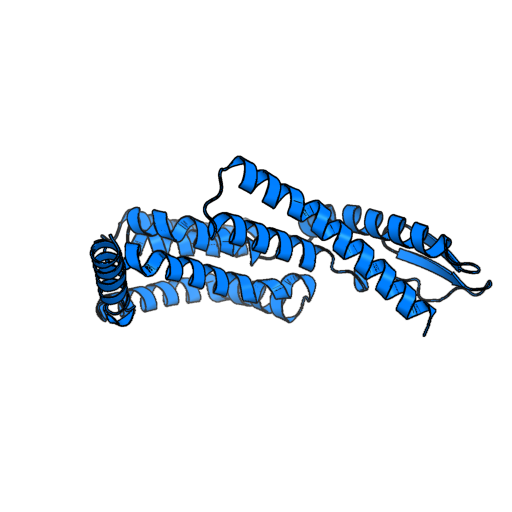AL A 1 199 ? 18.520 -4.356 -40.670 1.00 67.25 199 VAL A N 1
ATOM 1594 C CA . VAL A 1 199 ? 17.061 -4.197 -40.723 1.00 67.25 199 VAL A CA 1
ATOM 1595 C C . VAL A 1 199 ? 16.576 -3.635 -39.389 1.00 67.25 199 VAL A C 1
ATOM 1597 O O . VAL A 1 199 ? 16.856 -4.194 -38.328 1.00 67.25 199 VAL A O 1
ATOM 1600 N N . LYS A 1 200 ? 15.854 -2.512 -39.432 1.00 68.06 200 LYS A N 1
ATOM 1601 C CA . LYS A 1 200 ? 15.183 -1.960 -38.251 1.00 68.06 200 LYS A CA 1
ATOM 1602 C C . LYS A 1 200 ? 14.014 -2.868 -37.880 1.00 68.06 200 LYS A C 1
ATOM 1604 O O . LYS A 1 200 ? 13.138 -3.083 -38.716 1.00 68.06 200 LYS A O 1
ATOM 1609 N N . LEU A 1 201 ? 13.991 -3.383 -36.652 1.00 67.44 201 LEU A N 1
ATOM 1610 C CA . LEU A 1 201 ? 12.785 -4.014 -36.126 1.00 67.44 201 LEU A CA 1
ATOM 1611 C C . LEU A 1 201 ? 11.813 -2.905 -35.713 1.00 67.44 201 LEU A C 1
ATOM 1613 O O . LEU A 1 201 ? 12.055 -2.191 -34.742 1.00 67.44 201 LEU A O 1
ATOM 1617 N N . GLU A 1 202 ? 10.730 -2.753 -36.475 1.00 63.97 202 GLU A N 1
ATOM 1618 C CA . GLU A 1 202 ? 9.609 -1.878 -36.133 1.00 63.97 202 GLU A CA 1
ATOM 1619 C C . GLU A 1 202 ? 8.411 -2.724 -35.671 1.00 63.97 202 GLU A C 1
ATOM 1621 O O . GLU A 1 202 ? 8.069 -3.701 -36.343 1.00 63.97 202 GLU A O 1
ATOM 1626 N N . PRO A 1 203 ? 7.743 -2.362 -34.559 1.00 60.28 203 PRO A N 1
ATOM 1627 C CA . PRO A 1 203 ? 8.014 -1.220 -33.680 1.00 60.28 203 PRO A CA 1
ATOM 1628 C C . PRO A 1 203 ? 9.239 -1.435 -32.769 1.00 60.28 203 PRO A C 1
ATOM 1630 O O . PRO A 1 203 ? 9.562 -2.567 -32.403 1.00 60.28 203 PRO A O 1
ATOM 1633 N N . GLY A 1 204 ? 9.906 -0.335 -32.391 1.00 61.72 204 GLY A N 1
ATOM 1634 C CA . GLY A 1 204 ? 10.945 -0.348 -31.358 1.00 61.72 204 GLY A CA 1
ATOM 1635 C C . GLY A 1 204 ? 10.394 -0.895 -30.039 1.00 61.72 204 GLY A C 1
ATOM 1636 O O . GLY A 1 204 ? 9.200 -0.778 -29.751 1.00 61.72 204 GLY A O 1
ATOM 1637 N N . LEU A 1 205 ? 11.251 -1.518 -29.233 1.00 66.56 205 LEU A N 1
ATOM 1638 C CA . LEU A 1 205 ? 10.830 -2.125 -27.977 1.00 66.56 205 LEU A CA 1
ATOM 1639 C C . LEU A 1 205 ? 10.541 -1.017 -26.958 1.00 66.56 205 LEU A C 1
ATOM 1641 O O . LEU A 1 205 ? 11.456 -0.480 -26.327 1.00 66.56 205 LEU A O 1
ATOM 1645 N N . ASP A 1 206 ? 9.263 -0.670 -26.792 1.00 66.31 206 ASP A N 1
ATOM 1646 C CA . ASP A 1 206 ? 8.846 0.274 -25.760 1.00 66.31 206 ASP A CA 1
ATOM 1647 C C . ASP A 1 206 ? 8.903 -0.398 -24.383 1.00 66.31 206 ASP A C 1
ATOM 1649 O O . ASP A 1 206 ? 8.061 -1.221 -24.001 1.00 66.31 206 ASP A O 1
ATOM 1653 N N . VAL A 1 207 ? 9.909 -0.018 -23.594 1.00 64.69 207 VAL A N 1
ATOM 1654 C CA . VAL A 1 207 ? 10.051 -0.485 -22.214 1.00 64.69 207 VAL A CA 1
ATOM 1655 C C . VAL A 1 207 ? 8.861 0.003 -21.375 1.00 64.69 207 VAL A C 1
ATOM 1657 O O . VAL A 1 207 ? 8.540 -0.611 -20.363 1.00 64.69 207 VAL A O 1
ATOM 1660 N N . ALA A 1 208 ? 8.138 1.055 -21.770 1.00 58.12 208 ALA A N 1
ATOM 1661 C CA . ALA A 1 208 ? 6.969 1.532 -21.040 1.00 58.12 208 ALA A CA 1
ATOM 1662 C C . ALA A 1 208 ? 5.805 0.533 -21.080 1.00 58.12 208 ALA A C 1
ATOM 1664 O O . ALA A 1 208 ? 5.176 0.325 -20.041 1.00 58.12 208 ALA A O 1
ATOM 1665 N N . GLU A 1 209 ? 5.551 -0.099 -22.228 1.00 56.81 209 GLU A N 1
ATOM 1666 C CA . GLU A 1 209 ? 4.482 -1.091 -22.398 1.00 56.81 209 GLU A CA 1
ATOM 1667 C C . GLU A 1 209 ? 4.944 -2.491 -21.962 1.00 56.81 209 GLU A C 1
ATOM 1669 O O . GLU A 1 209 ? 4.220 -3.207 -21.267 1.00 56.81 209 GLU A O 1
ATOM 1674 N N . ALA A 1 210 ? 6.203 -2.847 -22.245 1.00 49.22 210 ALA A N 1
ATOM 1675 C CA . ALA A 1 210 ? 6.773 -4.138 -21.857 1.00 49.22 210 ALA A CA 1
ATOM 1676 C C . ALA A 1 210 ? 7.131 -4.225 -20.360 1.00 49.22 210 ALA A C 1
ATOM 1678 O O . ALA A 1 210 ? 7.245 -5.321 -19.798 1.00 49.22 210 ALA A O 1
ATOM 1679 N N . CYS A 1 211 ? 7.356 -3.094 -19.679 1.00 61.72 211 CYS A N 1
ATOM 1680 C CA . CYS A 1 211 ? 7.929 -3.062 -18.336 1.00 61.72 211 CYS A CA 1
ATOM 1681 C C . CYS A 1 211 ? 7.237 -2.092 -17.377 1.00 61.72 211 CYS A C 1
ATOM 1683 O O . CYS A 1 211 ? 7.747 -1.022 -17.047 1.00 61.72 211 CYS A O 1
ATOM 1685 N N . SER A 1 212 ? 6.145 -2.558 -16.768 1.00 57.81 212 SER A N 1
ATOM 1686 C CA . SER A 1 212 ? 5.539 -1.946 -15.578 1.00 57.81 212 SER A CA 1
ATOM 1687 C C . SER A 1 212 ? 6.432 -2.088 -14.321 1.00 57.81 212 SER A C 1
ATOM 1689 O O . SER A 1 212 ? 5.985 -2.617 -13.301 1.00 57.81 212 SER A O 1
ATOM 1691 N N . GLY A 1 213 ? 7.708 -1.677 -14.367 1.00 59.25 213 GLY A N 1
ATOM 1692 C CA . GLY A 1 213 ? 8.752 -1.937 -13.354 1.00 59.25 213 GLY A CA 1
ATOM 1693 C C . GLY A 1 213 ? 8.396 -1.567 -11.904 1.00 59.25 213 GLY A C 1
ATOM 1694 O O . GLY A 1 213 ? 9.006 -2.081 -10.966 1.00 59.25 213 GLY A O 1
ATOM 1695 N N . MET A 1 214 ? 7.349 -0.763 -11.696 1.00 65.12 214 MET A N 1
ATOM 1696 C CA . MET A 1 214 ? 6.762 -0.499 -10.377 1.00 65.12 214 MET A CA 1
ATOM 1697 C C . MET A 1 214 ? 6.097 -1.691 -9.728 1.00 65.12 214 MET A C 1
ATOM 1699 O O . MET A 1 214 ? 6.095 -1.759 -8.505 1.00 65.12 214 MET A O 1
ATOM 1703 N N . ARG A 1 215 ? 5.531 -2.625 -10.496 1.00 74.88 215 ARG A N 1
ATOM 1704 C CA . ARG A 1 215 ? 4.891 -3.805 -9.909 1.00 74.88 215 ARG A CA 1
ATOM 1705 C C . ARG A 1 215 ? 5.896 -4.569 -9.057 1.00 74.88 215 ARG A C 1
ATOM 1707 O O . ARG A 1 215 ? 5.606 -4.885 -7.911 1.00 74.88 215 ARG A O 1
ATOM 1714 N N . LEU A 1 216 ? 7.082 -4.814 -9.615 1.00 79.00 216 LEU A N 1
ATOM 1715 C CA . LEU A 1 216 ? 8.177 -5.490 -8.925 1.00 79.00 216 LEU A CA 1
ATOM 1716 C C . LEU A 1 216 ? 8.716 -4.629 -7.785 1.00 79.00 216 LEU A C 1
ATOM 1718 O O . LEU A 1 216 ? 8.827 -5.132 -6.674 1.00 79.00 216 LEU A O 1
ATOM 1722 N N . LEU A 1 217 ? 8.969 -3.335 -8.011 1.00 81.06 217 LEU A N 1
ATOM 1723 C CA . LEU A 1 217 ? 9.472 -2.444 -6.960 1.00 81.06 217 LEU A CA 1
ATOM 1724 C C . LEU A 1 217 ? 8.521 -2.360 -5.756 1.00 81.06 217 LEU A C 1
ATOM 1726 O O . LEU A 1 217 ? 8.946 -2.585 -4.626 1.00 81.06 217 LEU A O 1
ATOM 1730 N N . MET A 1 218 ? 7.235 -2.086 -5.982 1.00 82.94 218 MET A N 1
ATOM 1731 C CA . MET A 1 218 ? 6.228 -1.987 -4.921 1.00 82.94 218 MET A CA 1
ATOM 1732 C C . MET A 1 218 ? 5.987 -3.339 -4.249 1.00 82.94 218 MET A C 1
ATOM 1734 O O . MET A 1 218 ? 5.884 -3.387 -3.026 1.00 82.94 218 MET A O 1
ATOM 1738 N N . ALA A 1 219 ? 5.970 -4.443 -5.005 1.00 85.25 219 ALA A N 1
ATOM 1739 C CA . ALA A 1 219 ? 5.859 -5.782 -4.430 1.00 85.25 219 ALA A CA 1
ATOM 1740 C C . ALA A 1 219 ? 7.078 -6.142 -3.567 1.00 85.25 219 ALA A C 1
ATOM 1742 O O . ALA A 1 219 ? 6.900 -6.656 -2.465 1.00 85.25 219 ALA A O 1
ATOM 1743 N N . PHE A 1 220 ? 8.303 -5.841 -4.012 1.00 86.75 220 PHE A N 1
ATOM 1744 C CA . PHE A 1 220 ? 9.517 -6.078 -3.229 1.00 86.75 220 PHE A CA 1
ATOM 1745 C C . PHE A 1 220 ? 9.596 -5.175 -2.004 1.00 86.75 220 PHE A C 1
ATOM 1747 O O . PHE A 1 220 ? 9.980 -5.656 -0.943 1.00 86.75 220 PHE A O 1
ATOM 1754 N N . LEU A 1 221 ? 9.190 -3.907 -2.105 1.00 88.00 221 LEU A N 1
ATOM 1755 C CA . LEU A 1 221 ? 9.090 -3.008 -0.953 1.00 88.00 221 LEU A CA 1
ATOM 1756 C C . LEU A 1 221 ? 8.068 -3.530 0.061 1.00 88.00 221 LEU A C 1
ATOM 1758 O O . LEU A 1 221 ? 8.384 -3.666 1.244 1.00 88.00 221 LEU A O 1
ATOM 1762 N N . ALA A 1 222 ? 6.866 -3.888 -0.396 1.00 89.56 222 ALA A N 1
ATOM 1763 C CA . ALA A 1 222 ? 5.824 -4.448 0.454 1.00 89.56 222 ALA A CA 1
ATOM 1764 C C . ALA A 1 222 ? 6.264 -5.776 1.092 1.00 89.56 222 ALA A C 1
ATOM 1766 O O . ALA A 1 222 ? 6.022 -6.006 2.279 1.00 89.56 222 ALA A O 1
ATOM 1767 N N . LEU A 1 223 ? 6.953 -6.641 0.347 1.00 89.12 223 LEU A N 1
ATOM 1768 C CA . LEU A 1 223 ? 7.515 -7.882 0.873 1.00 89.12 223 LEU A CA 1
ATOM 1769 C C . LEU A 1 223 ? 8.659 -7.609 1.858 1.00 89.12 223 LEU A C 1
ATOM 1771 O O . LEU A 1 223 ? 8.734 -8.250 2.901 1.00 89.12 223 LEU A O 1
ATOM 1775 N N . GLY A 1 224 ? 9.522 -6.635 1.581 1.00 89.06 224 GLY A N 1
ATOM 1776 C CA . GLY A 1 224 ? 10.602 -6.216 2.470 1.00 89.06 224 GLY A CA 1
ATOM 1777 C C . GLY A 1 224 ? 10.072 -5.723 3.812 1.00 89.06 224 GLY A C 1
ATOM 1778 O O . GLY A 1 224 ? 10.568 -6.140 4.859 1.00 89.06 224 GLY A O 1
ATOM 1779 N N . VAL A 1 225 ? 9.008 -4.913 3.798 1.00 89.56 225 VAL A N 1
ATOM 1780 C CA . VAL A 1 225 ? 8.309 -4.468 5.016 1.00 89.56 225 VAL A CA 1
ATOM 1781 C C . VAL A 1 225 ? 7.665 -5.649 5.742 1.00 89.56 225 VAL A C 1
ATOM 1783 O O . VAL A 1 225 ? 7.821 -5.772 6.959 1.00 89.56 225 VAL A O 1
ATOM 1786 N N . ALA A 1 226 ? 7.003 -6.552 5.014 1.00 89.00 226 ALA A N 1
ATOM 1787 C CA . ALA A 1 226 ? 6.420 -7.766 5.585 1.00 89.00 226 ALA A CA 1
ATOM 1788 C C . ALA A 1 226 ? 7.476 -8.633 6.291 1.00 89.00 226 ALA A C 1
ATOM 1790 O O . ALA A 1 226 ? 7.293 -9.043 7.437 1.00 89.00 226 ALA A O 1
ATOM 1791 N N . MET A 1 227 ? 8.617 -8.862 5.640 1.00 87.31 227 MET A N 1
ATOM 1792 C CA . MET A 1 227 ? 9.724 -9.661 6.168 1.00 87.31 227 MET A CA 1
ATOM 1793 C C . MET A 1 227 ? 10.418 -8.985 7.353 1.00 87.31 227 MET A C 1
ATOM 1795 O O . MET A 1 227 ? 10.757 -9.654 8.332 1.00 87.31 227 MET A O 1
ATOM 1799 N N . ALA A 1 228 ? 10.591 -7.660 7.306 1.00 87.12 228 ALA A N 1
ATOM 1800 C CA . ALA A 1 228 ? 11.131 -6.877 8.417 1.00 87.12 228 ALA A CA 1
ATOM 1801 C C . ALA A 1 228 ? 10.241 -6.942 9.670 1.00 87.12 228 ALA A C 1
ATOM 1803 O O . ALA A 1 228 ? 10.745 -6.794 10.791 1.00 87.12 228 ALA A O 1
ATOM 1804 N N . TYR A 1 229 ? 8.935 -7.150 9.481 1.00 84.31 229 TYR A N 1
ATOM 1805 C CA . TYR A 1 229 ? 7.967 -7.283 10.561 1.00 84.31 229 TYR A CA 1
ATOM 1806 C C . TYR A 1 229 ? 7.864 -8.702 11.118 1.00 84.31 229 TYR A C 1
ATOM 1808 O O . TYR A 1 229 ? 7.917 -8.880 12.334 1.00 84.31 229 TYR A O 1
ATOM 1816 N N . LEU A 1 230 ? 7.722 -9.701 10.243 1.00 83.19 230 LEU A N 1
ATOM 1817 C CA . LEU A 1 230 ? 7.495 -11.090 10.647 1.00 83.19 230 LEU A CA 1
ATOM 1818 C C . LEU A 1 230 ? 8.688 -11.693 11.390 1.00 83.19 230 LEU A C 1
ATOM 1820 O O . LEU A 1 230 ? 8.503 -12.580 12.221 1.00 83.19 230 LEU A O 1
ATOM 1824 N N . HIS A 1 231 ? 9.903 -11.220 11.104 1.00 82.75 231 HIS A N 1
ATOM 1825 C CA . HIS A 1 231 ? 11.114 -11.718 11.739 1.00 82.75 231 HIS A CA 1
ATOM 1826 C C . HIS A 1 231 ? 11.683 -10.708 12.738 1.00 82.75 231 HIS A C 1
ATOM 1828 O O . HIS A 1 231 ? 11.827 -9.518 12.439 1.00 82.75 231 HIS A O 1
ATOM 1834 N N . TYR A 1 232 ? 12.062 -11.185 13.928 1.00 76.81 232 TYR A N 1
ATOM 1835 C CA . TYR A 1 232 ? 12.771 -10.347 14.890 1.00 76.81 232 TYR A CA 1
ATOM 1836 C C . TYR A 1 232 ? 14.155 -10.011 14.328 1.00 76.81 232 TYR A C 1
ATOM 1838 O O . TYR A 1 232 ? 14.993 -10.890 14.144 1.00 76.81 232 TYR A O 1
ATOM 1846 N N . ARG A 1 233 ? 14.381 -8.733 14.013 1.00 81.75 233 ARG A N 1
ATOM 1847 C CA . ARG A 1 233 ? 15.660 -8.218 13.519 1.00 81.75 233 ARG A CA 1
ATOM 1848 C C . ARG A 1 233 ? 15.965 -6.874 14.179 1.00 81.75 233 ARG A C 1
ATOM 1850 O O . ARG A 1 233 ? 15.036 -6.079 14.362 1.00 81.75 233 ARG A O 1
ATOM 1857 N N . PRO A 1 234 ? 17.237 -6.585 14.507 1.00 87.94 234 PRO A N 1
ATOM 1858 C CA . PRO A 1 234 ? 17.641 -5.257 14.949 1.00 87.94 234 PRO A CA 1
ATOM 1859 C C . PRO A 1 234 ? 17.319 -4.217 13.870 1.00 87.94 234 PRO A C 1
ATOM 1861 O O . PRO A 1 234 ? 17.302 -4.513 12.673 1.00 87.94 234 PRO A O 1
ATOM 1864 N N . TRP A 1 235 ? 17.060 -2.982 14.295 1.00 87.56 235 TRP A N 1
ATOM 1865 C CA . TRP A 1 235 ? 16.561 -1.921 13.417 1.00 87.56 235 TRP A CA 1
ATOM 1866 C C . TRP A 1 235 ? 17.491 -1.625 12.226 1.00 87.56 235 TRP A C 1
ATOM 1868 O O . TRP A 1 235 ? 17.003 -1.402 11.122 1.00 87.56 235 TRP A O 1
ATOM 1878 N N . TRP A 1 236 ? 18.811 -1.734 12.408 1.00 89.25 236 TRP A N 1
ATOM 1879 C CA . TRP A 1 236 ? 19.793 -1.601 11.327 1.00 89.25 236 TRP A CA 1
ATOM 1880 C C . TRP A 1 236 ? 19.625 -2.662 10.235 1.00 89.25 236 TRP A C 1
ATOM 1882 O O . TRP A 1 236 ? 19.644 -2.336 9.053 1.00 89.25 236 TRP A O 1
ATOM 1892 N N . GLN A 1 237 ? 19.394 -3.927 10.607 1.00 89.56 237 GLN A N 1
ATOM 1893 C CA . GLN A 1 237 ? 19.159 -4.994 9.628 1.00 89.56 237 GLN A CA 1
ATOM 1894 C C . GLN A 1 237 ? 17.848 -4.787 8.869 1.00 89.56 237 GLN A C 1
ATOM 1896 O O . GLN A 1 237 ? 17.766 -5.141 7.697 1.00 89.56 237 GLN A O 1
ATOM 1901 N N . ARG A 1 238 ? 16.830 -4.200 9.512 1.00 89.06 238 ARG A N 1
ATOM 1902 C CA . ARG A 1 238 ? 15.589 -3.813 8.825 1.00 89.06 238 ARG A CA 1
ATOM 1903 C C . ARG A 1 238 ? 15.852 -2.723 7.795 1.00 89.06 238 ARG A C 1
ATOM 1905 O O . ARG A 1 238 ? 15.355 -2.828 6.682 1.00 89.06 238 ARG A O 1
ATOM 1912 N N . LEU A 1 239 ? 16.653 -1.718 8.146 1.00 89.00 239 LEU A N 1
ATOM 1913 C CA . LEU A 1 239 ? 16.997 -0.642 7.223 1.00 89.00 239 LEU A CA 1
ATOM 1914 C C . LEU A 1 239 ? 17.826 -1.154 6.040 1.00 89.00 239 LEU A C 1
ATOM 1916 O O . LEU A 1 239 ? 17.533 -0.790 4.909 1.00 89.00 239 LEU A O 1
ATOM 1920 N N . ILE A 1 240 ? 18.790 -2.048 6.279 1.00 91.56 240 ILE A N 1
ATOM 1921 C CA . ILE A 1 240 ? 19.576 -2.690 5.214 1.00 91.56 240 ILE A CA 1
ATOM 1922 C C . ILE A 1 240 ? 18.679 -3.544 4.315 1.00 91.56 240 ILE A C 1
ATOM 1924 O O . ILE A 1 240 ? 18.796 -3.459 3.099 1.00 91.56 240 ILE A O 1
ATOM 1928 N N . LEU A 1 241 ? 17.763 -4.331 4.892 1.00 89.50 241 LEU A N 1
ATOM 1929 C CA . LEU A 1 241 ? 16.820 -5.150 4.128 1.00 89.50 241 LEU A CA 1
ATOM 1930 C C . LEU A 1 241 ? 15.918 -4.283 3.243 1.00 89.50 241 LEU A C 1
ATOM 1932 O O . LEU A 1 241 ? 15.747 -4.578 2.069 1.00 89.50 241 LEU A O 1
ATOM 1936 N N . LEU A 1 242 ? 15.350 -3.206 3.790 1.00 88.56 242 LEU A N 1
ATOM 1937 C CA . LEU A 1 242 ? 14.520 -2.280 3.019 1.00 88.56 242 LEU A CA 1
ATOM 1938 C C . LEU A 1 242 ? 15.348 -1.547 1.961 1.00 88.56 242 LEU A C 1
ATOM 1940 O O . LEU A 1 242 ? 14.927 -1.458 0.813 1.00 88.56 242 LEU A O 1
ATOM 1944 N N . GLY A 1 243 ? 16.549 -1.093 2.315 1.00 88.75 243 GLY A N 1
ATOM 1945 C CA . GLY A 1 243 ? 17.477 -0.452 1.389 1.00 88.75 243 GLY A CA 1
ATOM 1946 C C . GLY A 1 243 ? 17.896 -1.370 0.242 1.00 88.75 243 GLY A C 1
ATOM 1947 O O . GLY A 1 243 ? 18.024 -0.895 -0.880 1.00 88.75 243 GLY A O 1
ATOM 1948 N N . SER A 1 244 ? 18.041 -2.679 0.486 1.00 89.38 244 SER A N 1
ATOM 1949 C CA . SER A 1 244 ? 18.400 -3.655 -0.546 1.00 89.38 244 SER A CA 1
ATOM 1950 C C . SER A 1 244 ? 17.240 -4.030 -1.469 1.00 89.38 244 SER A C 1
ATOM 1952 O O . SER A 1 244 ? 17.492 -4.464 -2.590 1.00 89.38 244 SER A O 1
ATOM 1954 N N . THR A 1 245 ? 15.978 -3.808 -1.077 1.00 86.50 245 THR A N 1
ATOM 1955 C CA . THR A 1 245 ? 14.839 -4.078 -1.977 1.00 86.50 245 THR A CA 1
ATOM 1956 C C . THR A 1 245 ? 14.875 -3.242 -3.254 1.00 86.50 245 THR A C 1
ATOM 1958 O O . THR A 1 245 ? 14.518 -3.749 -4.312 1.00 86.50 245 THR A O 1
ATOM 1961 N N . ILE A 1 246 ? 15.350 -1.994 -3.180 1.00 84.38 246 ILE A N 1
ATOM 1962 C CA . ILE A 1 246 ? 15.442 -1.085 -4.330 1.00 84.38 246 ILE A CA 1
ATOM 1963 C C . ILE A 1 246 ? 16.440 -1.602 -5.384 1.00 84.38 246 ILE A C 1
ATOM 1965 O O . ILE A 1 246 ? 16.018 -1.819 -6.520 1.00 84.38 246 ILE A O 1
ATOM 1969 N N . PRO A 1 247 ? 17.729 -1.853 -5.066 1.00 85.56 247 PRO A N 1
ATOM 1970 C CA . PRO A 1 247 ? 18.678 -2.374 -6.046 1.00 85.56 247 PRO A CA 1
ATOM 1971 C C . PRO A 1 247 ? 18.296 -3.773 -6.535 1.00 85.56 247 PRO A C 1
ATOM 1973 O O . PRO A 1 247 ? 18.481 -4.059 -7.713 1.00 85.56 247 PRO A O 1
ATOM 1976 N N . ILE A 1 248 ? 17.713 -4.624 -5.678 1.00 87.19 248 ILE A N 1
ATOM 1977 C CA . ILE A 1 248 ? 17.199 -5.935 -6.104 1.00 87.19 248 ILE A CA 1
ATOM 1978 C C . ILE A 1 248 ? 16.076 -5.757 -7.134 1.00 87.19 248 ILE A C 1
ATOM 1980 O O . ILE A 1 248 ? 16.095 -6.416 -8.170 1.00 87.19 248 ILE A O 1
ATOM 1984 N N . ALA A 1 249 ? 15.128 -4.848 -6.895 1.00 82.62 249 ALA A N 1
ATOM 1985 C CA . ALA A 1 249 ? 14.034 -4.587 -7.825 1.00 82.62 249 ALA A CA 1
ATOM 1986 C C . ALA A 1 249 ? 14.532 -4.046 -9.173 1.00 82.62 249 ALA A C 1
ATOM 1988 O O . ALA A 1 249 ? 14.062 -4.507 -10.212 1.00 82.62 249 ALA A O 1
ATOM 1989 N N . ILE A 1 250 ? 15.499 -3.121 -9.162 1.00 79.94 250 ILE A N 1
ATOM 1990 C CA . ILE A 1 250 ? 16.135 -2.596 -10.382 1.00 79.94 250 ILE A CA 1
ATOM 1991 C C . ILE A 1 250 ? 16.840 -3.729 -11.135 1.00 79.94 250 ILE A C 1
ATOM 1993 O O . ILE A 1 250 ? 16.580 -3.935 -12.315 1.00 79.94 250 ILE A O 1
ATOM 1997 N N . LEU A 1 251 ? 17.659 -4.534 -10.451 1.00 84.12 251 LEU A N 1
ATOM 1998 C CA . LEU A 1 251 ? 18.366 -5.655 -11.071 1.00 84.12 251 LEU A CA 1
ATOM 1999 C C . LEU A 1 251 ? 17.397 -6.666 -11.704 1.00 84.12 251 LEU A C 1
ATOM 2001 O O . LEU A 1 251 ? 17.586 -7.077 -12.848 1.00 84.12 251 LEU A O 1
ATOM 2005 N N . CYS A 1 252 ? 16.333 -7.042 -10.990 1.00 82.94 252 CYS A N 1
ATOM 2006 C CA . CYS A 1 252 ? 15.291 -7.917 -11.525 1.00 82.94 252 CYS A CA 1
ATOM 2007 C C . CYS A 1 252 ? 14.581 -7.299 -12.738 1.00 82.94 252 CYS A C 1
ATOM 2009 O O . CYS A 1 252 ? 14.265 -8.020 -13.687 1.00 82.94 252 CYS A O 1
ATOM 2011 N N . ASN A 1 253 ? 14.334 -5.984 -12.727 1.00 79.94 253 ASN A N 1
ATOM 2012 C CA . ASN A 1 253 ? 13.740 -5.280 -13.861 1.00 79.94 253 ASN A CA 1
ATOM 2013 C C . ASN A 1 253 ? 14.662 -5.304 -15.085 1.00 79.94 253 ASN A C 1
ATOM 2015 O O . ASN A 1 253 ? 14.194 -5.692 -16.153 1.00 79.94 253 ASN A O 1
ATOM 2019 N N . VAL A 1 254 ? 15.953 -4.995 -14.927 1.00 78.38 254 VAL A N 1
ATOM 2020 C CA . VAL A 1 254 ? 16.955 -5.068 -16.006 1.00 78.38 254 VAL A CA 1
ATOM 2021 C C . VAL A 1 254 ? 16.999 -6.467 -16.617 1.00 78.38 254 VAL A C 1
ATOM 2023 O O . VAL A 1 254 ? 16.870 -6.606 -17.831 1.00 78.38 254 VAL A O 1
ATOM 2026 N N . ILE A 1 255 ? 17.117 -7.513 -15.789 1.00 83.44 255 ILE A N 1
ATOM 2027 C CA . ILE A 1 255 ? 17.142 -8.906 -16.265 1.00 83.44 255 ILE A CA 1
ATOM 2028 C C . ILE A 1 255 ? 15.889 -9.208 -17.090 1.00 83.44 255 ILE A C 1
ATOM 2030 O O . ILE A 1 255 ? 15.980 -9.788 -18.168 1.00 83.44 255 ILE A O 1
ATOM 2034 N N . ARG A 1 256 ? 14.715 -8.784 -16.615 1.00 80.81 256 ARG A N 1
ATOM 2035 C CA . ARG A 1 256 ? 13.453 -9.003 -17.323 1.00 80.81 256 ARG A CA 1
ATOM 2036 C C . ARG A 1 256 ? 13.409 -8.281 -18.671 1.00 80.81 256 ARG A C 1
ATOM 2038 O O . ARG A 1 256 ? 12.976 -8.896 -19.643 1.00 80.81 256 ARG A O 1
ATOM 2045 N N . VAL A 1 257 ? 13.844 -7.020 -18.742 1.00 76.38 257 VAL A N 1
ATOM 2046 C CA . VAL A 1 257 ? 13.901 -6.245 -20.000 1.00 76.38 257 VAL A CA 1
ATOM 2047 C C . VAL A 1 257 ? 14.812 -6.950 -20.999 1.00 76.38 257 VAL A C 1
ATOM 2049 O O . VAL A 1 257 ? 14.400 -7.210 -22.123 1.00 76.38 257 VAL A O 1
ATOM 2052 N N . VAL A 1 258 ? 16.017 -7.319 -20.561 1.00 79.44 258 VAL A N 1
ATOM 2053 C CA . VAL A 1 258 ? 17.019 -7.997 -21.390 1.00 79.44 258 VAL A CA 1
ATOM 2054 C C . VAL A 1 258 ? 16.476 -9.321 -21.918 1.00 79.44 258 VAL A C 1
ATOM 2056 O O . VAL A 1 258 ? 16.504 -9.549 -23.121 1.00 79.44 258 VAL A O 1
ATOM 2059 N N . VAL A 1 259 ? 15.913 -10.168 -21.052 1.00 83.50 259 VAL A N 1
ATOM 2060 C CA . VAL A 1 259 ? 15.321 -11.453 -21.461 1.00 83.50 259 VAL A CA 1
ATOM 2061 C C . VAL A 1 259 ? 14.168 -11.248 -22.444 1.00 83.50 259 VAL A C 1
ATOM 2063 O O . VAL A 1 259 ? 14.097 -11.957 -23.442 1.00 83.50 259 VAL A O 1
ATOM 2066 N N . THR A 1 260 ? 13.294 -10.266 -22.207 1.00 78.81 260 THR A N 1
ATOM 2067 C CA . THR A 1 260 ? 12.173 -9.964 -23.116 1.00 78.81 260 THR A CA 1
ATOM 2068 C C . THR A 1 260 ? 12.682 -9.502 -24.483 1.00 78.81 260 THR A C 1
ATOM 2070 O O . THR A 1 260 ? 12.178 -9.961 -25.502 1.00 78.81 260 THR A O 1
ATOM 2073 N N . ALA A 1 261 ? 13.714 -8.656 -24.514 1.00 73.44 261 ALA A N 1
ATOM 2074 C CA . ALA A 1 261 ? 14.338 -8.197 -25.750 1.00 73.44 261 ALA A CA 1
ATOM 2075 C C . ALA A 1 261 ? 15.024 -9.339 -26.515 1.00 73.44 261 ALA A C 1
ATOM 2077 O O . ALA A 1 261 ? 14.860 -9.450 -27.725 1.00 73.44 261 ALA A O 1
ATOM 2078 N N . PHE A 1 262 ? 15.738 -10.227 -25.817 1.00 78.44 262 PHE A N 1
ATOM 2079 C CA . PHE A 1 262 ? 16.336 -11.415 -26.432 1.00 78.44 262 PHE A CA 1
ATOM 2080 C C . PHE A 1 262 ? 15.283 -12.346 -27.031 1.00 78.44 262 PHE A C 1
ATOM 2082 O O . PHE A 1 262 ? 15.468 -12.823 -28.146 1.00 78.44 262 PHE A O 1
ATOM 2089 N N . ILE A 1 263 ? 14.182 -12.589 -26.313 1.00 80.44 263 ILE A N 1
ATOM 2090 C CA . ILE A 1 263 ? 13.066 -13.389 -26.830 1.00 80.44 263 ILE A CA 1
ATOM 2091 C C . ILE A 1 263 ? 12.476 -12.724 -28.075 1.00 80.44 263 ILE A C 1
ATOM 2093 O O . ILE A 1 263 ? 12.250 -13.415 -29.056 1.00 80.44 263 ILE A O 1
ATOM 2097 N N . TYR A 1 264 ? 12.277 -11.404 -28.057 1.00 73.81 264 TYR A N 1
ATOM 2098 C CA . TYR A 1 264 ? 11.718 -10.665 -29.190 1.00 73.81 264 TYR A CA 1
ATOM 2099 C C . TYR A 1 264 ? 12.602 -10.707 -30.443 1.00 73.81 264 TYR A C 1
ATOM 2101 O O . TYR A 1 264 ? 12.082 -10.753 -31.545 1.00 73.81 264 TYR A O 1
ATOM 2109 N N . VAL A 1 265 ? 13.930 -10.696 -30.292 1.00 69.38 265 VAL A N 1
ATOM 2110 C CA . VAL A 1 265 ? 14.855 -10.739 -31.441 1.00 69.38 265 VAL A CA 1
ATOM 2111 C C . VAL A 1 265 ? 15.043 -12.156 -31.994 1.00 69.38 265 VAL A C 1
ATOM 2113 O O . VAL A 1 265 ? 15.336 -12.321 -33.175 1.00 69.38 265 VAL A O 1
ATOM 2116 N N . LEU A 1 266 ? 14.926 -13.184 -31.150 1.00 69.81 266 LEU A N 1
ATOM 2117 C CA . LEU A 1 266 ? 15.124 -14.583 -31.548 1.00 69.81 266 LEU A CA 1
ATOM 2118 C C . LEU A 1 266 ? 13.874 -15.244 -32.154 1.00 69.81 266 LEU A C 1
ATOM 2120 O O . LEU A 1 266 ? 13.984 -16.379 -32.622 1.00 69.81 266 LEU A O 1
ATOM 2124 N N . TRP A 1 267 ? 12.717 -14.582 -32.106 1.00 61.88 267 TRP A N 1
ATOM 2125 C CA . TRP A 1 267 ? 11.435 -15.079 -32.611 1.00 61.88 267 TRP A CA 1
ATOM 2126 C C . TRP A 1 267 ? 11.032 -14.338 -33.883 1.00 61.88 267 TRP A C 1
ATOM 2128 O O . TRP A 1 267 ? 10.696 -15.030 -34.870 1.00 61.88 267 TRP A O 1
#